Protein AF-A0A2V5W1K4-F1 (afdb_monomer_lite)

Foldseek 3Di:
DDPVVVVVVVVVVLVVLLVVLLVLLVVLLVLLVVLLVLLVVLVVLVLLQVQLAPPARVPHRLVPPDPVPCDDSNVSNSVSNVSLVVSLVSLVVSLVSCVVRPPDVLLNVLSVVLNVLSVVLNVLSRCCSNVVDVVSVLVSSLSSVLSSLSSVVNSVCSDPVVVVVVVVDPDPPVSVVSVVVSVVSSVVSVVVVVVVVVVVVVVVVVVVVVVVVVPDDDPPDDDDDD

Sequence (226 aa):
MSPNESSSEASAVIDRRHNWLHRFAWFTSLATLLLICSGGMVTSKGVGLAVPDWPTTFGYNMFLFPVSKWVGGIFFEHTHRLIASTVGLLTIILAIWIWRSDRRRWIRNLGFAALGAVILQGVLGGLRVTMLKAELGIFHALLAQAFLGMLIVIVLATSRLWFRISEIDSIPRATRTLFRVVICTISIVISRSSISRWRMARSYRTHRRRSSRKSMPGVTRGRYRT

pLDDT: mean 80.85, std 15.66, range [43.38, 98.69]

Structure (mmCIF, N/CA/C/O backbone):
data_AF-A0A2V5W1K4-F1
#
_entry.id   AF-A0A2V5W1K4-F1
#
loop_
_atom_site.group_PDB
_atom_site.id
_atom_site.type_symbol
_atom_site.label_atom_id
_atom_site.label_alt_id
_atom_site.label_comp_id
_atom_site.label_asym_id
_atom_site.label_entity_id
_atom_site.label_seq_id
_atom_site.pdbx_PDB_ins_code
_atom_site.Cartn_x
_atom_site.Cartn_y
_atom_site.Cartn_z
_atom_site.occupancy
_atom_site.B_iso_or_equiv
_atom_site.auth_seq_id
_atom_site.auth_comp_id
_atom_site.auth_asym_id
_atom_site.auth_atom_id
_atom_site.pdbx_PDB_model_num
ATOM 1 N N . MET A 1 1 ? 6.680 -14.755 -45.208 1.00 55.22 1 MET A N 1
ATOM 2 C CA . MET A 1 1 ? 6.868 -13.722 -44.170 1.00 55.22 1 MET A CA 1
ATOM 3 C C . MET A 1 1 ? 8.338 -13.357 -44.152 1.00 55.22 1 MET A C 1
ATOM 5 O O . MET A 1 1 ? 9.161 -14.259 -44.025 1.00 55.22 1 MET A O 1
ATOM 9 N N . SER A 1 2 ? 8.674 -12.096 -44.416 1.00 60.38 2 SER A N 1
ATOM 10 C CA . SER A 1 2 ? 10.075 -11.679 -44.547 1.00 60.38 2 SER A CA 1
ATOM 11 C C . SER A 1 2 ? 10.726 -11.507 -43.160 1.00 60.38 2 SER A C 1
ATOM 13 O O . SER A 1 2 ? 10.030 -11.154 -42.204 1.00 60.38 2 SER A O 1
ATOM 15 N N . PRO A 1 3 ? 12.047 -11.720 -43.002 1.00 65.81 3 PRO A N 1
ATOM 16 C CA . PRO A 1 3 ? 12.727 -11.585 -41.706 1.00 65.81 3 PRO A CA 1
ATOM 17 C C . PRO A 1 3 ? 12.508 -10.221 -41.023 1.00 65.81 3 PRO A C 1
ATOM 19 O O . PRO A 1 3 ? 12.479 -10.137 -39.796 1.00 65.81 3 PRO A O 1
ATOM 22 N N . ASN A 1 4 ? 12.288 -9.163 -41.811 1.00 68.94 4 ASN A N 1
ATOM 23 C CA . ASN A 1 4 ? 12.108 -7.789 -41.337 1.00 68.94 4 ASN A CA 1
ATOM 24 C C . ASN A 1 4 ? 10.719 -7.516 -40.724 1.00 68.94 4 ASN A C 1
ATOM 26 O O . ASN A 1 4 ? 10.577 -6.653 -39.860 1.00 68.94 4 ASN A O 1
ATOM 30 N N . GLU A 1 5 ? 9.690 -8.261 -41.131 1.00 69.62 5 GLU A N 1
ATOM 31 C CA . GLU A 1 5 ? 8.349 -8.143 -40.541 1.00 69.62 5 GLU A CA 1
ATOM 32 C C . GLU A 1 5 ? 8.320 -8.773 -39.144 1.00 69.62 5 GLU A C 1
ATOM 34 O O . GLU A 1 5 ? 7.823 -8.163 -38.197 1.00 69.62 5 GLU A O 1
ATOM 39 N N . SER A 1 6 ? 8.960 -9.937 -38.975 1.00 70.81 6 SER A N 1
ATOM 40 C CA . SER A 1 6 ? 9.027 -10.620 -37.674 1.00 70.81 6 SER A CA 1
ATOM 41 C C . SER A 1 6 ? 9.783 -9.826 -36.599 1.00 70.81 6 SER A C 1
ATOM 43 O O . SER A 1 6 ? 9.400 -9.847 -35.427 1.00 70.81 6 SER A O 1
ATOM 45 N N . SER A 1 7 ? 10.834 -9.087 -36.977 1.00 70.25 7 SER A N 1
ATOM 46 C CA . SER A 1 7 ? 11.622 -8.266 -36.050 1.00 70.25 7 SER A CA 1
ATOM 47 C C . SER A 1 7 ? 10.879 -6.986 -35.642 1.00 70.25 7 SER A C 1
ATOM 49 O O . SER A 1 7 ? 10.915 -6.597 -34.469 1.00 70.25 7 SER A O 1
ATOM 51 N N . SER A 1 8 ? 10.148 -6.368 -36.575 1.00 74.06 8 SER A N 1
ATOM 52 C CA . SER A 1 8 ? 9.291 -5.201 -36.330 1.00 74.06 8 SER A CA 1
ATOM 53 C C . SER A 1 8 ? 8.127 -5.531 -35.387 1.00 74.06 8 SER A C 1
ATOM 55 O O . SER A 1 8 ? 7.919 -4.849 -34.378 1.00 74.06 8 SER A O 1
ATOM 57 N N . GLU A 1 9 ? 7.418 -6.636 -35.637 1.00 71.69 9 GLU A N 1
ATOM 58 C CA . GLU A 1 9 ? 6.302 -7.078 -34.793 1.00 71.69 9 GLU A CA 1
ATOM 59 C C . GLU A 1 9 ? 6.752 -7.439 -33.372 1.00 71.69 9 GLU A C 1
ATOM 61 O O . GLU A 1 9 ? 6.131 -7.010 -32.391 1.00 71.69 9 GLU A O 1
ATOM 66 N N . ALA A 1 10 ? 7.865 -8.169 -33.238 1.00 67.88 10 ALA A N 1
ATOM 67 C CA . ALA A 1 10 ? 8.437 -8.514 -31.938 1.00 67.88 10 ALA A CA 1
ATOM 68 C C . ALA A 1 10 ? 8.808 -7.260 -31.126 1.00 67.88 10 ALA A C 1
ATOM 70 O O . ALA A 1 10 ? 8.505 -7.170 -29.931 1.00 67.88 10 ALA A O 1
ATOM 71 N N . SER A 1 11 ? 9.393 -6.257 -31.785 1.00 69.38 11 SER A N 1
ATOM 72 C CA . SER A 1 11 ? 9.756 -4.976 -31.170 1.00 69.38 11 SER A CA 1
ATOM 73 C C . SER A 1 11 ? 8.518 -4.199 -30.698 1.00 69.38 11 SER A C 1
ATOM 75 O O . SER A 1 11 ? 8.479 -3.715 -29.564 1.00 69.38 11 SER A O 1
ATOM 77 N N . ALA A 1 12 ? 7.454 -4.156 -31.509 1.00 69.38 12 ALA A N 1
ATOM 78 C CA . ALA A 1 12 ? 6.196 -3.494 -31.160 1.00 69.38 12 ALA A CA 1
ATOM 79 C C . ALA A 1 12 ? 5.469 -4.168 -29.978 1.00 69.38 12 ALA A C 1
ATOM 81 O O . ALA A 1 12 ? 4.887 -3.494 -29.123 1.00 69.38 12 ALA A O 1
ATOM 82 N N . VAL A 1 13 ? 5.504 -5.502 -29.884 1.00 66.62 13 VAL A N 1
ATOM 83 C CA . VAL A 1 13 ? 4.927 -6.248 -28.750 1.00 66.62 13 VAL A CA 1
ATOM 84 C C . VAL A 1 13 ? 5.685 -5.962 -27.449 1.00 66.62 13 VAL A C 1
ATOM 86 O O . VAL A 1 13 ? 5.052 -5.751 -26.408 1.00 66.62 13 VAL A O 1
ATOM 89 N N . ILE A 1 14 ? 7.020 -5.913 -27.492 1.00 67.50 14 ILE A N 1
ATOM 90 C CA . ILE A 1 14 ? 7.854 -5.594 -26.323 1.00 67.50 14 ILE A CA 1
ATOM 91 C C . ILE A 1 14 ? 7.607 -4.157 -25.843 1.00 67.50 14 ILE A C 1
ATOM 93 O O . ILE A 1 14 ? 7.461 -3.950 -24.633 1.00 67.50 14 ILE A O 1
ATOM 97 N N . ASP A 1 15 ? 7.492 -3.184 -26.755 1.00 69.69 15 ASP A N 1
ATOM 98 C CA . ASP A 1 15 ? 7.171 -1.796 -26.392 1.00 69.69 15 ASP A CA 1
ATOM 99 C C . ASP A 1 15 ? 5.784 -1.702 -25.734 1.00 69.69 15 ASP A C 1
ATOM 101 O O . ASP A 1 15 ? 5.636 -1.152 -24.638 1.00 69.69 15 ASP A O 1
ATOM 105 N N . ARG A 1 16 ? 4.761 -2.344 -26.322 1.00 69.62 16 ARG A N 1
ATOM 106 C CA . ARG A 1 16 ? 3.404 -2.383 -25.743 1.00 69.62 16 ARG A CA 1
ATOM 107 C C . ARG A 1 16 ? 3.379 -2.972 -24.331 1.00 69.62 16 ARG A C 1
ATOM 109 O O . ARG A 1 16 ? 2.724 -2.397 -23.460 1.00 69.62 16 ARG A O 1
ATOM 116 N N . ARG A 1 17 ? 4.096 -4.072 -24.065 1.00 70.12 17 ARG A N 1
ATOM 117 C CA . ARG A 1 17 ? 4.146 -4.692 -22.723 1.00 70.12 17 ARG A CA 1
ATOM 118 C C . ARG A 1 17 ? 4.770 -3.774 -21.668 1.00 70.12 17 ARG A C 1
ATOM 120 O O . ARG A 1 17 ? 4.254 -3.720 -20.551 1.00 70.12 17 ARG A O 1
ATOM 127 N N . HIS A 1 18 ? 5.824 -3.031 -22.008 1.00 75.88 18 HIS A N 1
ATOM 128 C CA . HIS A 1 18 ? 6.436 -2.066 -21.087 1.00 75.88 18 HIS A CA 1
ATOM 129 C C . HIS A 1 18 ? 5.498 -0.897 -20.759 1.00 75.88 18 HIS A C 1
ATOM 131 O O . HIS A 1 18 ? 5.416 -0.476 -19.605 1.00 75.88 18 HIS A O 1
ATOM 137 N N . ASN A 1 19 ? 4.716 -0.431 -21.736 1.00 83.81 19 ASN A N 1
ATOM 138 C CA . ASN A 1 19 ? 3.752 0.653 -21.530 1.00 83.81 19 ASN A CA 1
ATOM 139 C C . ASN A 1 19 ? 2.633 0.274 -20.551 1.00 83.81 19 ASN A C 1
ATOM 141 O O . ASN A 1 19 ? 2.244 1.084 -19.709 1.00 83.81 19 ASN A O 1
ATOM 145 N N . TRP A 1 20 ? 2.126 -0.959 -20.632 1.00 92.31 20 TRP A N 1
ATOM 146 C CA . TRP A 1 20 ? 1.096 -1.442 -19.710 1.00 92.31 20 TRP A CA 1
ATOM 147 C C . TRP A 1 20 ? 1.624 -1.655 -18.295 1.00 92.31 20 TRP A C 1
ATOM 149 O O . TRP A 1 20 ? 0.948 -1.267 -17.346 1.00 92.31 20 TRP A O 1
ATOM 159 N N . LEU A 1 21 ? 2.846 -2.178 -18.148 1.00 93.19 21 LEU A N 1
ATOM 160 C CA . LEU A 1 21 ? 3.494 -2.285 -16.840 1.00 93.19 21 LEU A CA 1
ATOM 161 C C . LEU A 1 21 ? 3.656 -0.906 -16.182 1.00 93.19 21 LEU A C 1
ATOM 163 O O . LEU A 1 21 ? 3.336 -0.744 -15.007 1.00 93.19 21 LEU A O 1
ATOM 167 N N . HIS A 1 22 ? 4.100 0.097 -16.944 1.00 93.38 22 HIS A N 1
ATOM 168 C CA . HIS A 1 22 ? 4.244 1.465 -16.447 1.00 93.38 22 HIS A CA 1
ATOM 169 C C . HIS A 1 22 ? 2.902 2.074 -16.006 1.00 93.38 22 HIS A C 1
ATOM 171 O O . HIS A 1 22 ? 2.799 2.642 -14.919 1.00 93.38 22 HIS A O 1
ATOM 177 N N . ARG A 1 23 ? 1.846 1.912 -16.815 1.00 95.62 23 ARG A N 1
ATOM 178 C CA . ARG A 1 23 ? 0.482 2.349 -16.461 1.00 95.62 23 ARG A CA 1
ATOM 179 C C . ARG A 1 23 ? -0.030 1.649 -15.204 1.00 95.62 23 ARG A C 1
ATOM 181 O O . ARG A 1 23 ? -0.626 2.293 -14.347 1.00 95.62 23 ARG A O 1
ATOM 188 N N . PHE A 1 24 ? 0.232 0.351 -15.077 1.00 97.62 24 PHE A N 1
ATOM 189 C CA . PHE A 1 24 ? -0.148 -0.417 -13.899 1.00 97.62 24 PHE A CA 1
ATOM 190 C C . PHE A 1 24 ? 0.608 0.051 -12.648 1.00 97.62 24 PHE A C 1
ATOM 192 O O . PHE A 1 24 ? -0.000 0.225 -11.598 1.00 97.62 24 PHE A O 1
ATOM 199 N N . ALA A 1 25 ? 1.907 0.354 -12.755 1.00 96.94 25 ALA A N 1
ATOM 200 C CA . ALA A 1 25 ? 2.679 0.936 -11.655 1.00 96.94 25 ALA A CA 1
ATOM 201 C C . ALA A 1 25 ? 2.113 2.297 -11.203 1.00 96.94 25 ALA A C 1
ATOM 203 O O . ALA A 1 25 ? 1.999 2.549 -9.999 1.00 96.94 25 ALA A O 1
ATOM 204 N N . TRP A 1 26 ? 1.703 3.154 -12.147 1.00 97.56 26 TRP A N 1
ATOM 205 C CA . TRP A 1 26 ? 1.006 4.411 -11.846 1.00 97.56 26 TRP A CA 1
ATOM 206 C C . TRP A 1 26 ? -0.315 4.174 -11.123 1.00 97.56 26 TRP A C 1
ATOM 208 O O . TRP A 1 26 ? -0.576 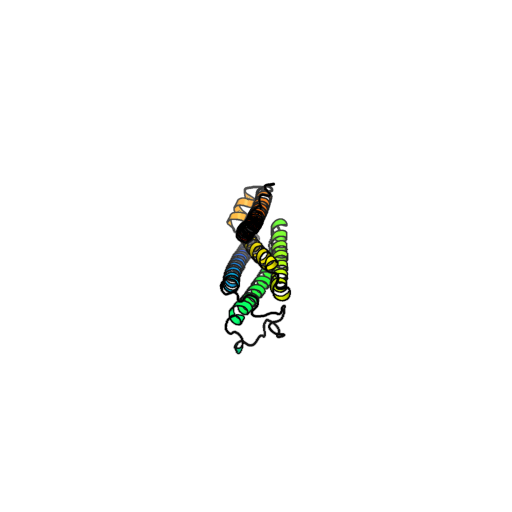4.806 -10.102 1.00 97.56 26 TRP A O 1
ATOM 218 N N . PHE A 1 27 ? -1.121 3.239 -11.624 1.00 98.38 27 PHE A N 1
ATOM 219 C CA . PHE A 1 27 ? -2.396 2.881 -11.016 1.00 98.38 27 PHE A CA 1
ATOM 220 C C . PHE A 1 27 ? -2.219 2.393 -9.571 1.00 98.38 27 PHE A C 1
ATOM 222 O O . PHE A 1 27 ? -2.872 2.907 -8.665 1.00 98.38 27 PHE A O 1
ATOM 229 N N . THR A 1 28 ? -1.270 1.486 -9.323 1.00 98.50 28 THR A N 1
ATOM 230 C CA . THR A 1 28 ? -0.934 1.006 -7.972 1.00 98.50 28 THR A CA 1
ATOM 231 C C . THR A 1 28 ? -0.442 2.138 -7.065 1.00 98.50 28 THR A C 1
ATOM 233 O O . THR A 1 28 ? -0.809 2.193 -5.889 1.00 98.50 28 THR A O 1
ATOM 236 N N . SER A 1 29 ? 0.342 3.081 -7.597 1.00 97.50 29 SER A N 1
ATOM 237 C CA . SER A 1 29 ? 0.812 4.256 -6.845 1.00 97.50 29 SER A CA 1
ATOM 238 C C . SER A 1 29 ? -0.342 5.183 -6.460 1.00 97.50 29 SER A C 1
ATOM 240 O O . SER A 1 29 ? -0.422 5.625 -5.315 1.00 97.50 29 SER A O 1
ATOM 242 N N . LEU A 1 30 ? -1.275 5.433 -7.382 1.00 98.12 30 LEU A N 1
ATOM 243 C CA . LEU A 1 30 ? -2.463 6.248 -7.128 1.00 98.12 30 LEU A CA 1
ATOM 244 C C . LEU A 1 30 ? -3.394 5.580 -6.107 1.00 98.12 30 LEU A C 1
ATOM 246 O O . LEU A 1 30 ? -3.835 6.231 -5.164 1.00 98.12 30 LEU A O 1
ATOM 250 N N . ALA A 1 31 ? -3.635 4.273 -6.235 1.00 98.56 31 ALA A N 1
ATOM 251 C CA . ALA A 1 31 ? -4.394 3.503 -5.251 1.00 98.56 31 ALA A CA 1
ATOM 252 C C . ALA A 1 31 ? -3.746 3.567 -3.854 1.00 98.56 31 ALA A C 1
ATOM 254 O O . ALA A 1 31 ? -4.436 3.722 -2.848 1.00 98.56 31 ALA A O 1
ATOM 255 N N . THR A 1 32 ? -2.413 3.527 -3.788 1.00 98.25 32 THR A N 1
ATOM 256 C CA . THR A 1 32 ? -1.656 3.681 -2.535 1.00 98.25 32 THR A CA 1
ATOM 257 C C . THR A 1 32 ? -1.777 5.092 -1.955 1.00 98.25 32 THR A C 1
ATOM 259 O O . THR A 1 32 ? -1.895 5.253 -0.742 1.00 98.25 32 THR A O 1
ATOM 262 N N . LEU A 1 33 ? -1.800 6.130 -2.794 1.00 96.81 33 LEU A N 1
ATOM 263 C CA . LEU A 1 33 ? -2.065 7.495 -2.338 1.00 96.81 33 LEU A CA 1
ATOM 264 C C . LEU A 1 33 ? -3.466 7.608 -1.716 1.00 96.81 33 LEU A C 1
ATOM 266 O O . LEU A 1 33 ? -3.605 8.138 -0.614 1.00 96.81 33 LEU A O 1
ATOM 270 N N . LEU A 1 34 ? -4.487 7.039 -2.367 1.00 97.94 34 LEU A N 1
ATOM 271 C CA . LEU A 1 34 ? -5.850 6.984 -1.827 1.00 97.94 34 LEU A CA 1
ATOM 272 C C . LEU A 1 34 ? -5.916 6.203 -0.505 1.00 97.94 34 LEU A C 1
ATOM 274 O O . LEU A 1 34 ? -6.606 6.628 0.424 1.00 97.94 34 LEU A O 1
ATOM 278 N N . LEU A 1 35 ? -5.158 5.109 -0.380 1.00 98.19 35 LEU A N 1
ATOM 279 C CA . LEU A 1 35 ? -5.017 4.361 0.871 1.00 98.19 35 LEU A CA 1
ATOM 280 C C . LEU A 1 35 ? -4.461 5.234 2.003 1.00 98.19 35 LEU A C 1
ATOM 282 O O . LEU A 1 35 ? -4.990 5.206 3.116 1.00 98.19 35 LEU A O 1
ATOM 286 N N . ILE A 1 36 ? -3.422 6.027 1.726 1.00 95.62 36 ILE A N 1
ATOM 287 C CA . ILE A 1 36 ? -2.825 6.947 2.703 1.00 95.62 36 ILE A CA 1
ATOM 288 C C . ILE A 1 36 ? -3.838 8.019 3.120 1.00 95.62 36 ILE A C 1
ATOM 290 O O . ILE A 1 36 ? -3.991 8.275 4.315 1.00 95.62 36 ILE A O 1
ATOM 294 N N . CYS A 1 37 ? -4.581 8.602 2.173 1.00 95.69 37 CYS A N 1
ATOM 295 C CA . CYS A 1 37 ? -5.660 9.544 2.481 1.00 95.69 37 CYS A CA 1
ATOM 296 C C . CYS A 1 37 ? -6.744 8.901 3.362 1.00 95.69 37 CYS A C 1
ATOM 298 O O . CYS A 1 37 ? -7.162 9.488 4.361 1.00 95.69 37 CYS A O 1
ATOM 300 N N . SER A 1 38 ? -7.157 7.672 3.040 1.00 97.12 38 SER A N 1
ATOM 301 C CA . SER A 1 38 ? -8.112 6.892 3.835 1.00 97.12 38 SER A CA 1
ATOM 302 C C . SER A 1 38 ? -7.608 6.636 5.264 1.00 97.12 38 SER A C 1
ATOM 304 O O . SER A 1 38 ? -8.328 6.905 6.227 1.00 97.12 38 SER A O 1
ATOM 306 N N . GLY A 1 39 ? -6.346 6.226 5.431 1.00 94.06 39 GLY A N 1
ATOM 307 C CA . GLY A 1 39 ? -5.727 6.044 6.751 1.00 94.06 39 GLY A CA 1
ATOM 308 C C . GLY A 1 39 ? -5.605 7.353 7.543 1.00 94.06 39 GLY A C 1
ATOM 309 O O . GLY A 1 39 ? -5.801 7.377 8.764 1.00 94.06 39 GLY A O 1
ATOM 310 N N . GLY A 1 40 ? -5.362 8.465 6.843 1.00 90.62 40 GLY A N 1
ATOM 311 C CA . GLY A 1 40 ? -5.430 9.815 7.396 1.00 90.62 40 GLY A CA 1
ATOM 312 C C . GLY A 1 40 ? -6.814 10.130 7.964 1.00 90.62 40 GLY A C 1
ATOM 313 O O . GLY A 1 40 ? -6.912 10.555 9.110 1.00 90.62 40 GLY A O 1
ATOM 314 N N . MET A 1 41 ? -7.890 9.824 7.230 1.00 92.25 41 MET A N 1
ATOM 315 C CA . MET A 1 41 ? -9.263 10.007 7.722 1.00 92.25 41 MET A CA 1
ATOM 316 C C . MET A 1 41 ? -9.569 9.170 8.968 1.00 92.25 41 MET A C 1
ATOM 318 O O . MET A 1 41 ? -10.177 9.690 9.903 1.00 92.25 41 MET A O 1
ATOM 322 N N . VAL A 1 42 ? -9.145 7.901 9.000 1.00 91.88 42 VAL A N 1
ATOM 323 C CA . VAL A 1 42 ? -9.309 7.016 10.170 1.00 91.88 42 VAL A CA 1
ATOM 324 C C . VAL A 1 42 ? -8.621 7.608 11.403 1.00 91.88 42 VAL A C 1
ATOM 326 O O . VAL A 1 42 ? -9.184 7.611 12.499 1.00 91.88 42 VAL A O 1
ATOM 329 N N . THR A 1 43 ? -7.419 8.153 11.215 1.00 89.38 43 THR A N 1
ATOM 330 C CA . THR A 1 43 ? -6.633 8.773 12.287 1.00 89.38 43 THR A CA 1
ATOM 331 C C . THR A 1 43 ? -7.249 10.094 12.746 1.00 89.38 43 THR A C 1
ATOM 333 O O . THR A 1 43 ? -7.455 10.281 13.941 1.00 89.38 43 THR A O 1
ATOM 336 N N . SER A 1 44 ? -7.603 10.989 11.818 1.00 86.44 44 SER A N 1
ATOM 337 C CA . SER A 1 44 ? -8.185 12.302 12.128 1.00 86.44 44 SER A CA 1
ATOM 338 C C . SER A 1 44 ? -9.544 12.209 12.817 1.00 86.44 44 SER A C 1
ATOM 340 O O . SER A 1 44 ? -9.855 13.054 13.648 1.00 86.44 44 SER A O 1
ATOM 342 N N . LYS A 1 45 ? -10.347 11.185 12.503 1.00 88.38 45 LYS A N 1
ATOM 343 C CA . LYS A 1 45 ? -11.631 10.939 13.176 1.00 88.38 45 LYS A CA 1
ATOM 344 C C . LYS A 1 45 ? -11.496 10.166 14.494 1.00 88.38 45 LYS A C 1
ATOM 346 O O . LYS A 1 45 ? -12.493 9.990 15.181 1.00 88.38 45 LYS A O 1
ATOM 351 N N . GLY A 1 46 ? -10.303 9.675 14.842 1.00 87.00 46 GLY A N 1
ATOM 352 C CA . GLY A 1 46 ? -10.092 8.874 16.052 1.00 87.00 46 GLY A CA 1
ATOM 353 C C . GLY A 1 46 ? -10.760 7.492 16.018 1.00 87.00 46 GLY A C 1
ATOM 354 O O . GLY A 1 46 ? -10.961 6.889 17.064 1.00 87.00 46 GLY A O 1
ATOM 355 N N . VAL A 1 47 ? -11.094 6.974 14.830 1.00 89.31 47 VAL A N 1
ATOM 356 C CA . VAL A 1 47 ? -11.883 5.736 14.645 1.00 89.31 47 VAL A CA 1
ATOM 357 C C . VAL A 1 47 ? -11.028 4.521 14.295 1.00 89.31 47 VAL A C 1
ATOM 359 O O . VAL A 1 47 ? -11.542 3.508 13.847 1.00 89.31 47 VAL A O 1
ATOM 362 N N . GLY A 1 48 ? -9.711 4.594 14.486 1.00 82.06 48 GLY A N 1
ATOM 363 C CA . GLY A 1 48 ? -8.791 3.503 14.131 1.00 82.06 48 GLY A CA 1
ATOM 364 C C . GLY A 1 48 ? -8.802 2.292 15.062 1.00 82.06 48 GLY A C 1
ATOM 365 O O . GLY A 1 48 ? -7.856 1.514 15.003 1.00 82.06 48 GLY A O 1
ATOM 366 N N . LEU A 1 49 ? -9.786 2.205 15.955 1.00 87.31 49 LEU A N 1
ATOM 367 C CA . LEU A 1 49 ? -10.066 1.086 16.857 1.00 87.31 49 LEU A CA 1
ATOM 368 C C . LEU A 1 49 ? -11.575 0.766 16.865 1.00 87.31 49 LEU A C 1
ATOM 370 O O . LEU A 1 49 ? -12.072 0.152 17.804 1.00 87.31 49 LEU A O 1
ATOM 374 N N . ALA A 1 50 ? -12.320 1.240 15.860 1.00 88.38 50 ALA A N 1
ATOM 375 C CA . ALA A 1 50 ? -13.751 0.989 15.737 1.00 88.38 50 ALA A CA 1
ATOM 376 C C . ALA A 1 50 ? -14.049 -0.496 15.467 1.00 88.38 50 ALA A C 1
ATOM 378 O O . ALA A 1 50 ? -15.120 -0.969 15.829 1.00 88.38 50 ALA A O 1
ATOM 379 N N . VAL A 1 51 ? -13.104 -1.222 14.868 1.00 89.75 51 VAL A N 1
ATOM 380 C CA . VAL A 1 51 ? -13.108 -2.665 14.617 1.00 89.75 51 VAL A CA 1
ATOM 381 C C . VAL A 1 51 ? -11.927 -3.279 15.389 1.00 89.75 51 VAL A C 1
ATOM 383 O O . VAL A 1 51 ? -10.807 -3.289 14.882 1.00 89.75 51 VAL A O 1
ATOM 386 N N . PRO A 1 52 ? -12.121 -3.771 16.626 1.00 89.06 52 PRO A N 1
ATOM 387 C CA . PRO A 1 52 ? -11.032 -4.164 17.528 1.00 89.06 52 PRO A CA 1
ATOM 388 C C . PRO A 1 52 ? -10.464 -5.575 17.267 1.00 89.06 52 PRO A C 1
ATOM 390 O O . PRO A 1 52 ? -9.854 -6.172 18.150 1.00 89.06 52 PRO A O 1
ATOM 393 N N . ASP A 1 53 ? -10.648 -6.126 16.069 1.00 88.38 53 ASP A N 1
ATOM 394 C CA . ASP A 1 53 ? -10.128 -7.427 15.650 1.00 88.38 53 ASP A CA 1
ATOM 395 C C . ASP A 1 53 ? -9.447 -7.351 14.278 1.00 88.38 53 ASP A C 1
ATOM 397 O O . ASP A 1 53 ? -9.719 -6.465 13.473 1.00 88.38 53 ASP A O 1
ATOM 401 N N . TRP A 1 54 ? -8.519 -8.268 14.015 1.00 91.81 54 TRP A N 1
ATOM 402 C CA . TRP A 1 54 ? -7.832 -8.458 12.734 1.00 91.81 54 TRP A CA 1
ATOM 403 C C . TRP A 1 54 ? -7.303 -9.904 12.697 1.00 91.81 54 TRP A C 1
ATOM 405 O O . TRP A 1 54 ? -6.857 -10.381 13.743 1.00 91.81 54 TRP A O 1
ATOM 415 N N . PRO A 1 55 ? -7.319 -10.625 11.556 1.00 92.62 55 PRO A N 1
ATOM 416 C CA . PRO A 1 55 ? -7.643 -10.188 10.189 1.00 92.62 55 PRO A CA 1
ATOM 417 C C . PRO A 1 55 ? -9.141 -10.149 9.859 1.00 92.62 55 PRO A C 1
ATOM 419 O O . PRO A 1 55 ? -9.515 -9.751 8.758 1.00 92.62 55 PRO A O 1
ATOM 422 N N . THR A 1 56 ? -9.998 -10.559 10.789 1.00 94.00 56 THR A N 1
ATOM 423 C CA . THR A 1 56 ? -11.457 -10.497 10.659 1.00 94.00 56 THR A CA 1
ATOM 424 C C . THR A 1 56 ? -12.000 -9.080 10.876 1.00 94.00 56 THR A C 1
ATOM 426 O O . THR A 1 56 ? -11.261 -8.142 11.180 1.00 94.00 56 THR A O 1
ATOM 429 N N . THR A 1 57 ? -13.303 -8.902 10.651 1.00 93.62 57 THR A N 1
ATOM 430 C CA . THR A 1 57 ? -14.068 -7.722 11.086 1.00 93.62 57 THR A CA 1
ATOM 431 C C . THR A 1 57 ? -15.251 -8.206 11.914 1.00 93.62 57 THR A C 1
ATOM 433 O O . THR A 1 57 ? -16.193 -8.776 11.369 1.00 93.62 57 THR A O 1
ATOM 436 N N . PHE A 1 58 ? -15.183 -8.028 13.231 1.00 93.12 58 PHE A N 1
ATOM 437 C CA . PHE A 1 58 ? -16.096 -8.595 14.226 1.00 93.12 58 PHE A CA 1
ATOM 438 C C . PHE A 1 58 ? -16.328 -10.107 14.061 1.00 93.12 58 PHE A C 1
ATOM 440 O O . PHE A 1 58 ? -17.462 -10.581 14.126 1.00 93.12 58 PHE A O 1
ATOM 447 N N . GLY A 1 59 ? -15.261 -10.860 13.780 1.00 92.06 59 GLY A N 1
ATOM 448 C CA . GLY A 1 59 ? -15.319 -12.309 13.543 1.00 92.06 59 GLY A CA 1
ATOM 449 C C . GLY A 1 59 ? -15.837 -12.728 12.158 1.00 92.06 59 GLY A C 1
ATOM 450 O O . GLY A 1 59 ? -15.765 -13.905 11.815 1.00 92.06 59 GLY A O 1
ATOM 451 N N . TYR A 1 60 ? -16.298 -11.789 11.325 1.00 94.19 60 TYR A N 1
ATOM 452 C CA . TYR A 1 60 ? -16.616 -12.060 9.922 1.00 94.19 60 TYR A CA 1
ATOM 453 C C . TYR A 1 60 ? -15.334 -12.108 9.093 1.00 94.19 60 TYR A C 1
ATOM 455 O O . TYR A 1 60 ? -14.358 -11.401 9.377 1.00 94.19 60 TYR A O 1
ATOM 463 N N . ASN A 1 61 ? -15.362 -12.876 8.000 1.00 94.88 61 ASN A N 1
ATOM 464 C CA . ASN A 1 61 ? -14.382 -12.687 6.937 1.00 94.88 61 ASN A CA 1
ATOM 465 C C . ASN A 1 61 ? -14.428 -11.219 6.476 1.00 94.88 61 ASN A C 1
ATOM 467 O O . ASN A 1 61 ? -15.504 -10.691 6.195 1.00 94.88 61 ASN A O 1
ATOM 471 N N . MET A 1 62 ? -13.264 -10.570 6.397 1.00 93.94 62 MET A N 1
ATOM 472 C CA . MET A 1 62 ? -13.160 -9.138 6.108 1.00 93.94 62 MET A CA 1
ATOM 473 C C . MET A 1 62 ? -13.832 -8.730 4.791 1.00 93.94 62 MET A C 1
ATOM 475 O O . MET A 1 62 ? -14.375 -7.639 4.709 1.00 93.94 62 MET A O 1
ATOM 479 N N . PHE A 1 63 ? -13.847 -9.591 3.773 1.00 95.62 63 PHE A N 1
ATOM 480 C CA . PHE A 1 63 ? -14.463 -9.274 2.479 1.00 95.62 63 PHE A CA 1
ATOM 481 C C . PHE A 1 63 ? -15.977 -9.515 2.445 1.00 95.62 63 PHE A C 1
ATOM 483 O O . PHE A 1 63 ? -16.640 -9.092 1.504 1.00 95.62 63 PHE A O 1
ATOM 490 N N . LEU A 1 64 ? -16.525 -10.191 3.458 1.00 95.62 64 LEU A N 1
ATOM 491 C CA . LEU A 1 64 ? -17.935 -10.585 3.541 1.00 95.62 64 LEU A CA 1
ATOM 492 C C . LEU A 1 64 ? -18.661 -9.901 4.709 1.00 95.62 64 LEU A C 1
ATOM 494 O O . LEU A 1 64 ? -19.750 -10.320 5.101 1.00 95.62 64 LEU A O 1
ATOM 498 N N . PHE A 1 65 ? -18.060 -8.867 5.300 1.00 96.44 65 PHE A N 1
ATOM 499 C CA . PHE A 1 65 ? -18.677 -8.129 6.393 1.00 96.44 65 PHE A CA 1
ATOM 500 C C . PHE A 1 65 ? -19.928 -7.371 5.893 1.00 96.44 65 PHE A C 1
ATOM 502 O O . PHE A 1 65 ? -19.814 -6.583 4.949 1.00 96.44 65 PHE A O 1
ATOM 509 N N . PRO A 1 66 ? -21.119 -7.563 6.502 1.00 96.00 66 PRO A N 1
ATOM 510 C CA . PRO A 1 66 ? -22.374 -7.037 5.964 1.00 96.00 66 PRO A CA 1
ATOM 511 C C . PRO A 1 66 ? -22.383 -5.514 5.805 1.00 96.00 66 PRO A C 1
ATOM 513 O O . PRO A 1 66 ? -22.152 -4.790 6.773 1.00 96.00 66 PRO A O 1
ATOM 516 N N . VAL A 1 67 ? -22.738 -5.026 4.611 1.00 95.00 67 VAL A N 1
ATOM 517 C CA . VAL A 1 67 ? -22.766 -3.585 4.278 1.00 95.00 67 VAL A CA 1
ATOM 518 C C . VAL A 1 67 ? -23.699 -2.793 5.200 1.00 95.00 67 VAL A C 1
ATOM 520 O O . VAL A 1 67 ? -23.391 -1.664 5.569 1.00 95.00 67 VAL A O 1
ATOM 523 N N . SER A 1 68 ? -24.794 -3.399 5.668 1.00 95.94 68 SER A N 1
ATOM 524 C CA . SER A 1 68 ? -25.715 -2.780 6.634 1.00 95.94 68 SER A CA 1
ATOM 525 C C . SER A 1 68 ? -25.058 -2.401 7.969 1.00 95.94 68 SER A C 1
ATOM 527 O O . SER A 1 68 ? -25.585 -1.559 8.690 1.00 95.94 68 SER A O 1
ATOM 529 N N . LYS A 1 69 ? -23.900 -2.988 8.302 1.00 95.00 69 LYS A N 1
ATOM 530 C CA . LYS A 1 69 ? -23.133 -2.699 9.524 1.00 95.00 69 LYS A CA 1
ATOM 531 C C . LYS A 1 69 ? -22.032 -1.652 9.320 1.00 95.00 69 LYS A C 1
ATOM 533 O O . LYS A 1 69 ? -21.321 -1.323 10.269 1.00 95.00 69 LYS A O 1
ATOM 538 N N . TRP A 1 70 ? -21.866 -1.115 8.110 1.00 95.62 70 TRP A N 1
ATOM 539 C CA . TRP A 1 70 ? -20.843 -0.115 7.796 1.00 95.62 70 TRP A CA 1
ATOM 540 C C . TRP A 1 70 ? -21.308 1.285 8.212 1.00 95.62 70 TRP A C 1
ATOM 542 O O . TRP A 1 70 ? -21.553 2.158 7.383 1.00 95.62 70 TRP A O 1
ATOM 552 N N . VAL A 1 71 ? -21.445 1.501 9.518 1.00 95.25 71 VAL A N 1
ATOM 553 C CA . VAL A 1 71 ? -21.967 2.749 10.088 1.00 95.25 71 VAL A CA 1
ATOM 554 C C . VAL A 1 71 ? -20.920 3.459 10.945 1.00 95.25 71 VAL A C 1
ATOM 556 O O . VAL A 1 71 ? -20.090 2.830 11.603 1.00 95.25 71 VAL A O 1
ATOM 559 N N . GLY A 1 72 ? -20.939 4.794 10.937 1.00 94.12 72 GLY A N 1
ATOM 560 C CA . GLY A 1 72 ? -20.062 5.619 11.773 1.00 94.12 72 GLY A CA 1
ATOM 561 C C . GLY A 1 72 ? -18.569 5.321 11.578 1.00 94.12 72 GLY A C 1
ATOM 562 O O . GLY A 1 72 ? -18.062 5.319 10.458 1.00 94.12 72 GLY A O 1
ATOM 563 N N . GLY A 1 73 ? -17.847 5.079 12.676 1.00 93.31 73 GLY A N 1
ATOM 564 C CA . GLY A 1 73 ? -16.408 4.786 12.645 1.00 93.31 73 GLY A CA 1
ATOM 565 C C . GLY A 1 73 ? -16.040 3.487 11.924 1.00 93.31 73 GLY A C 1
ATOM 566 O O . GLY A 1 73 ? -14.987 3.430 11.287 1.00 93.31 73 GLY A O 1
ATOM 567 N N . ILE A 1 74 ? -16.934 2.489 11.945 1.00 95.31 74 ILE A N 1
ATOM 568 C CA . ILE A 1 74 ? -16.731 1.189 11.288 1.00 95.31 74 ILE A CA 1
ATOM 569 C C . ILE A 1 74 ? -16.588 1.382 9.781 1.00 95.31 74 ILE A C 1
ATOM 571 O O . ILE A 1 74 ? -15.703 0.785 9.177 1.00 95.31 74 ILE A O 1
ATOM 575 N N . PHE A 1 75 ? -17.396 2.263 9.180 1.00 95.81 75 PHE A N 1
ATOM 576 C CA . PHE A 1 75 ? -17.309 2.575 7.752 1.00 95.81 75 PHE A CA 1
ATOM 577 C C . PHE A 1 75 ? -15.891 2.997 7.348 1.00 95.81 75 PHE A C 1
ATOM 579 O O . PHE A 1 75 ? -15.330 2.459 6.394 1.00 95.81 75 PHE A O 1
ATOM 586 N N . PHE A 1 76 ? -15.288 3.932 8.088 1.00 95.81 76 PHE A N 1
ATOM 587 C CA . PHE A 1 76 ? -13.962 4.459 7.761 1.00 95.81 76 PHE A CA 1
ATOM 588 C C . PHE A 1 76 ? -12.868 3.413 7.948 1.00 95.81 76 PHE A C 1
ATOM 590 O O . PHE A 1 76 ? -12.020 3.254 7.069 1.00 95.81 76 PHE A O 1
ATOM 597 N N . GLU A 1 77 ? -12.880 2.699 9.074 1.00 94.62 77 GLU A N 1
ATOM 598 C CA . GLU A 1 77 ? -11.849 1.703 9.352 1.00 94.62 77 GLU A CA 1
ATOM 599 C C . GLU A 1 77 ? -11.949 0.506 8.402 1.00 94.62 77 GLU A C 1
ATOM 601 O O . GLU A 1 77 ? -10.950 0.081 7.821 1.00 94.62 77 GLU A O 1
ATOM 606 N N . HIS A 1 78 ? -13.157 -0.010 8.187 1.00 96.19 78 HIS A N 1
ATOM 607 C CA . HIS A 1 78 ? -13.374 -1.148 7.308 1.00 96.19 78 HIS A CA 1
ATOM 608 C C . HIS A 1 78 ? -13.047 -0.808 5.847 1.00 96.19 78 HIS A C 1
ATOM 610 O O . HIS A 1 78 ? -12.314 -1.549 5.191 1.00 96.19 78 HIS A O 1
ATOM 616 N N . THR A 1 79 ? -13.468 0.366 5.363 1.00 96.31 79 THR A N 1
ATOM 617 C CA . THR A 1 79 ? -13.095 0.852 4.023 1.00 96.31 79 THR A CA 1
ATOM 618 C C . THR A 1 79 ? -11.576 0.957 3.873 1.00 96.31 79 THR A C 1
ATOM 620 O O . THR A 1 79 ? -11.025 0.518 2.865 1.00 96.31 79 THR A O 1
ATOM 623 N N . HIS A 1 80 ? -10.870 1.474 4.884 1.00 96.81 80 HIS A N 1
ATOM 624 C CA . HIS A 1 80 ? -9.407 1.532 4.868 1.00 96.81 80 HIS A CA 1
ATOM 625 C C . HIS A 1 80 ? -8.772 0.139 4.721 1.00 96.81 80 HIS A C 1
ATOM 627 O O . HIS A 1 80 ? -7.872 -0.039 3.900 1.00 96.81 80 HIS A O 1
ATOM 633 N N . ARG A 1 81 ? -9.274 -0.867 5.452 1.00 96.75 81 ARG A N 1
ATOM 634 C CA . ARG A 1 81 ? -8.797 -2.261 5.370 1.00 96.75 81 ARG A CA 1
ATOM 635 C C . ARG A 1 81 ? -9.030 -2.891 3.990 1.00 96.75 81 ARG A C 1
ATOM 637 O O . ARG A 1 81 ? -8.160 -3.604 3.481 1.00 96.75 81 ARG A O 1
ATOM 644 N N . LEU A 1 82 ? -10.168 -2.606 3.355 1.00 97.38 82 LEU A N 1
ATOM 645 C CA . LEU A 1 82 ? -10.478 -3.094 2.006 1.00 97.38 82 LEU A CA 1
ATOM 646 C C . LEU A 1 82 ? -9.584 -2.450 0.940 1.00 97.38 82 LEU A C 1
ATOM 648 O O . LEU A 1 82 ? -9.046 -3.149 0.075 1.00 97.38 82 LEU A O 1
ATOM 652 N N . ILE A 1 83 ? -9.349 -1.137 1.037 1.00 98.00 83 ILE A N 1
ATOM 653 C CA . ILE A 1 83 ? -8.401 -0.443 0.156 1.00 98.00 83 ILE A CA 1
ATOM 654 C C . ILE A 1 83 ? -6.986 -1.000 0.380 1.00 98.00 83 ILE A C 1
ATOM 656 O O . ILE A 1 83 ? -6.278 -1.265 -0.590 1.00 98.00 83 ILE A O 1
ATOM 660 N N . ALA A 1 84 ? -6.582 -1.249 1.632 1.00 97.75 84 ALA A N 1
ATOM 661 C CA . ALA A 1 84 ? -5.273 -1.821 1.952 1.00 97.75 84 ALA A CA 1
ATOM 662 C C . ALA A 1 84 ? -5.086 -3.205 1.318 1.00 97.75 84 ALA A C 1
ATOM 664 O O . ALA A 1 84 ? -4.048 -3.483 0.719 1.00 97.75 84 ALA A O 1
ATOM 665 N N . SER A 1 85 ? -6.118 -4.047 1.387 1.00 97.75 85 SER A N 1
ATOM 666 C CA . SER A 1 85 ? -6.120 -5.380 0.772 1.00 97.75 85 SER A CA 1
ATOM 667 C C . SER A 1 85 ? -6.025 -5.304 -0.749 1.00 97.75 85 SER A C 1
ATOM 669 O O . SER A 1 85 ? -5.260 -6.047 -1.364 1.00 97.75 85 SER A O 1
ATOM 671 N N . THR A 1 86 ? -6.739 -4.350 -1.351 1.00 98.38 86 THR A N 1
ATOM 672 C CA . THR A 1 86 ? -6.658 -4.068 -2.789 1.00 98.38 86 THR A CA 1
ATOM 673 C C . THR A 1 86 ? -5.243 -3.654 -3.187 1.00 98.38 86 THR A C 1
ATOM 675 O O . THR A 1 86 ? -4.674 -4.224 -4.114 1.00 98.38 86 THR A O 1
ATOM 678 N N . VAL A 1 87 ? -4.625 -2.718 -2.460 1.00 98.69 87 VAL A N 1
ATOM 679 C CA . VAL A 1 87 ? -3.237 -2.290 -2.709 1.00 98.69 87 VAL A CA 1
ATOM 680 C C . VAL A 1 87 ? -2.252 -3.450 -2.541 1.00 98.69 87 VAL A C 1
ATOM 682 O O . VAL A 1 87 ? -1.339 -3.593 -3.357 1.00 98.69 87 VAL A O 1
ATOM 685 N N . GLY A 1 88 ? -2.450 -4.317 -1.545 1.00 98.44 88 GLY A N 1
ATOM 686 C CA . GLY A 1 88 ? -1.669 -5.544 -1.380 1.00 98.44 88 GLY A CA 1
ATOM 687 C C . GLY A 1 88 ? -1.741 -6.445 -2.615 1.00 98.44 88 GLY A C 1
ATOM 688 O O . GLY A 1 88 ? -0.703 -6.827 -3.159 1.00 98.44 88 GLY A O 1
ATOM 689 N N . LEU A 1 89 ? -2.950 -6.708 -3.122 1.00 98.62 89 LEU A N 1
ATOM 690 C CA . LEU A 1 89 ? -3.161 -7.504 -4.334 1.00 98.62 89 LEU A CA 1
ATOM 691 C C . LEU A 1 89 ? -2.513 -6.863 -5.570 1.00 98.62 89 LEU A C 1
ATOM 693 O O . LEU A 1 89 ? -1.794 -7.535 -6.312 1.00 98.62 89 LEU A O 1
ATOM 697 N N . LEU A 1 90 ? -2.706 -5.557 -5.772 1.00 98.69 90 LEU A N 1
ATOM 698 C CA . LEU A 1 90 ? -2.074 -4.818 -6.869 1.00 98.69 90 LEU A CA 1
ATOM 699 C C . LEU A 1 90 ? -0.546 -4.898 -6.801 1.00 98.69 90 LEU A C 1
ATOM 701 O O . LEU A 1 90 ? 0.114 -5.046 -7.827 1.00 98.69 90 LEU A O 1
ATOM 705 N N . THR A 1 91 ? 0.023 -4.857 -5.597 1.00 98.62 91 THR A N 1
ATOM 706 C CA . THR A 1 91 ? 1.473 -4.954 -5.387 1.00 98.62 91 THR A CA 1
ATOM 707 C C . THR A 1 91 ? 2.000 -6.355 -5.700 1.00 98.62 91 THR A C 1
ATOM 709 O O . THR A 1 91 ? 3.061 -6.474 -6.311 1.00 98.62 91 THR A O 1
ATOM 712 N N . ILE A 1 92 ? 1.256 -7.415 -5.361 1.00 98.69 92 ILE A N 1
ATOM 713 C CA . ILE A 1 92 ? 1.588 -8.796 -5.755 1.00 98.69 92 ILE A CA 1
ATOM 714 C C . ILE A 1 92 ? 1.623 -8.917 -7.281 1.00 98.69 92 ILE A C 1
ATOM 716 O O . ILE A 1 92 ? 2.612 -9.393 -7.843 1.00 98.69 92 ILE A O 1
ATOM 720 N N . ILE A 1 93 ? 0.571 -8.441 -7.956 1.00 98.56 93 ILE A N 1
ATOM 721 C CA . ILE A 1 93 ? 0.489 -8.456 -9.422 1.00 98.56 93 ILE A CA 1
ATOM 722 C C . ILE A 1 93 ? 1.663 -7.673 -10.016 1.00 98.56 93 ILE A C 1
ATOM 724 O O . ILE A 1 93 ? 2.341 -8.181 -10.908 1.00 98.56 93 ILE A O 1
ATOM 728 N N . LEU A 1 94 ? 1.954 -6.478 -9.492 1.00 98.12 94 LEU A N 1
ATOM 729 C CA . LEU A 1 94 ? 3.056 -5.635 -9.953 1.00 98.12 94 LEU A CA 1
ATOM 730 C C . LEU A 1 94 ? 4.408 -6.346 -9.800 1.00 98.12 94 LEU A C 1
ATOM 732 O O . LEU A 1 94 ? 5.187 -6.379 -10.751 1.00 98.12 94 LEU A O 1
ATOM 736 N N . ALA A 1 95 ? 4.679 -6.955 -8.643 1.00 97.88 95 ALA A N 1
ATOM 737 C CA . ALA A 1 95 ? 5.924 -7.675 -8.381 1.00 97.88 95 ALA A CA 1
ATOM 738 C C . ALA A 1 95 ? 6.115 -8.860 -9.344 1.00 97.88 95 ALA A C 1
ATOM 740 O O . ALA A 1 95 ? 7.184 -9.004 -9.943 1.00 97.88 95 ALA A O 1
ATOM 741 N N . ILE A 1 96 ? 5.068 -9.666 -9.558 1.00 98.00 96 ILE A N 1
ATOM 742 C CA . ILE A 1 96 ? 5.091 -10.791 -10.507 1.00 98.00 96 ILE A CA 1
ATOM 743 C C . ILE A 1 96 ? 5.274 -10.286 -11.945 1.00 98.00 96 ILE A C 1
ATOM 745 O O . ILE A 1 96 ? 6.055 -10.860 -12.710 1.00 98.00 96 ILE A O 1
ATOM 749 N N . TRP A 1 97 ? 4.584 -9.207 -12.325 1.00 96.94 97 TRP A N 1
ATOM 750 C CA . TRP A 1 97 ? 4.663 -8.630 -13.667 1.00 96.94 97 TRP A CA 1
ATOM 751 C C . TRP A 1 97 ? 6.081 -8.127 -13.961 1.00 96.94 97 TRP A C 1
ATOM 753 O O . TRP A 1 97 ? 6.656 -8.496 -14.991 1.00 96.94 97 TRP A O 1
ATOM 763 N N . ILE A 1 98 ? 6.679 -7.367 -13.036 1.00 94.88 98 ILE A N 1
ATOM 764 C CA . ILE A 1 98 ? 8.077 -6.917 -13.115 1.00 94.88 98 ILE A CA 1
ATOM 765 C C . ILE A 1 98 ? 9.014 -8.119 -13.242 1.00 94.88 98 ILE A C 1
ATOM 767 O O . ILE A 1 98 ? 9.853 -8.148 -14.142 1.00 94.88 98 ILE A O 1
ATOM 771 N N . TRP A 1 99 ? 8.857 -9.127 -12.379 1.00 94.88 99 TRP A N 1
ATOM 772 C CA . TRP A 1 99 ? 9.703 -10.320 -12.381 1.00 94.88 99 TRP A CA 1
ATOM 773 C C . TRP A 1 99 ? 9.688 -11.052 -13.731 1.00 94.88 99 TRP A C 1
ATOM 775 O O . TRP A 1 99 ? 10.747 -11.449 -14.224 1.00 94.88 99 TRP A O 1
ATOM 785 N N . ARG A 1 100 ? 8.512 -11.169 -14.365 1.00 94.00 100 ARG A N 1
ATOM 786 C CA . ARG A 1 100 ? 8.350 -11.827 -15.673 1.00 94.00 100 ARG A CA 1
ATOM 787 C C . ARG A 1 100 ? 8.735 -10.969 -16.877 1.00 94.00 100 ARG A C 1
ATOM 789 O O . ARG A 1 100 ? 9.007 -11.528 -17.936 1.00 94.00 100 ARG A O 1
ATOM 796 N N . SER A 1 101 ? 8.702 -9.643 -16.764 1.00 88.56 101 SER A N 1
ATOM 797 C CA . SER A 1 101 ? 8.784 -8.755 -17.939 1.00 88.56 101 SER A CA 1
ATOM 798 C C . SER A 1 101 ? 10.081 -7.964 -18.028 1.00 88.56 101 SER A C 1
ATOM 800 O O . SER A 1 101 ? 10.553 -7.725 -19.133 1.00 88.56 101 SER A O 1
ATOM 802 N N . ASP A 1 102 ? 10.686 -7.596 -16.900 1.00 85.69 102 ASP A N 1
ATOM 803 C CA . ASP A 1 102 ? 11.926 -6.820 -16.881 1.00 85.69 102 ASP A CA 1
ATOM 804 C C . ASP A 1 102 ? 13.121 -7.744 -16.621 1.00 85.69 102 ASP A C 1
ATOM 806 O O . ASP A 1 102 ? 13.047 -8.622 -15.763 1.00 85.69 102 ASP A O 1
ATOM 810 N N . ARG A 1 103 ? 14.234 -7.589 -17.348 1.00 85.38 103 ARG A N 1
ATOM 811 C CA . ARG A 1 103 ? 15.459 -8.393 -17.146 1.00 85.38 103 ARG A CA 1
ATOM 812 C C . ARG A 1 103 ? 16.400 -7.810 -16.091 1.00 85.38 103 ARG A C 1
ATOM 814 O O . ARG A 1 103 ? 17.262 -8.525 -15.578 1.00 85.38 103 ARG A O 1
ATOM 821 N N . ARG A 1 104 ? 16.244 -6.534 -15.732 1.00 84.38 104 ARG A N 1
ATOM 822 C CA . ARG A 1 104 ? 17.149 -5.819 -14.827 1.00 84.38 104 ARG A CA 1
ATOM 823 C C . ARG A 1 104 ? 16.928 -6.294 -13.389 1.00 84.38 104 ARG A C 1
ATOM 825 O O . ARG A 1 104 ? 15.898 -6.015 -12.776 1.00 84.38 104 ARG A O 1
ATOM 832 N N . ARG A 1 105 ? 17.923 -6.991 -12.821 1.00 85.75 105 ARG A N 1
ATOM 833 C CA . ARG A 1 105 ? 17.863 -7.572 -11.459 1.00 85.75 105 ARG A CA 1
ATOM 834 C C . ARG A 1 105 ? 17.464 -6.559 -10.385 1.00 85.75 105 ARG A C 1
ATOM 836 O O . ARG A 1 105 ? 16.681 -6.892 -9.505 1.00 85.75 105 ARG A O 1
ATOM 843 N N . TRP A 1 106 ? 17.949 -5.321 -10.469 1.00 83.50 106 TRP A N 1
ATOM 844 C CA . TRP A 1 106 ? 17.645 -4.300 -9.465 1.00 83.50 106 TRP A CA 1
ATOM 845 C C . TRP A 1 106 ? 16.157 -3.910 -9.435 1.00 83.50 106 TRP A C 1
ATOM 847 O O . TRP A 1 106 ? 15.622 -3.697 -8.353 1.00 83.50 106 TRP A O 1
ATOM 857 N N . ILE A 1 107 ? 15.463 -3.896 -10.580 1.00 87.12 107 ILE A N 1
ATOM 858 C CA . ILE A 1 107 ? 14.022 -3.588 -10.641 1.00 87.12 107 ILE A CA 1
ATOM 859 C C . ILE A 1 107 ? 13.204 -4.756 -10.103 1.00 87.12 107 ILE A C 1
ATOM 861 O O . ILE A 1 107 ? 12.258 -4.547 -9.351 1.00 87.12 107 ILE A O 1
ATOM 865 N N . ARG A 1 108 ? 13.607 -5.996 -10.409 1.00 91.38 108 ARG A N 1
ATOM 866 C CA . ARG A 1 108 ? 12.998 -7.192 -9.803 1.00 91.38 108 ARG A CA 1
ATOM 867 C C . ARG A 1 108 ? 13.116 -7.161 -8.282 1.00 91.38 108 ARG A C 1
ATOM 869 O O . ARG A 1 108 ? 12.125 -7.371 -7.591 1.00 91.38 108 ARG A O 1
ATOM 876 N N . ASN A 1 109 ? 14.303 -6.830 -7.773 1.00 87.88 109 ASN A N 1
ATOM 877 C CA . ASN A 1 109 ? 14.536 -6.688 -6.339 1.00 87.88 109 ASN A CA 1
ATOM 878 C C . ASN A 1 109 ? 13.685 -5.562 -5.736 1.00 87.88 109 ASN A C 1
ATOM 880 O O . ASN A 1 109 ? 13.169 -5.741 -4.640 1.00 87.88 109 ASN A O 1
ATOM 884 N N . LEU A 1 110 ? 13.483 -4.443 -6.444 1.00 87.88 110 LEU A N 1
ATOM 885 C CA . LEU A 1 110 ? 12.546 -3.397 -6.013 1.00 87.88 110 LEU A CA 1
ATOM 886 C C . LEU A 1 110 ? 11.095 -3.890 -5.974 1.00 87.88 110 LEU A C 1
ATOM 888 O O . LEU A 1 110 ? 10.391 -3.580 -5.021 1.00 87.88 110 LEU A O 1
ATOM 892 N N . GLY A 1 111 ? 10.654 -4.683 -6.954 1.00 93.62 111 GLY A N 1
ATOM 893 C CA . GLY A 1 111 ? 9.326 -5.305 -6.943 1.00 93.62 111 GLY A CA 1
ATOM 894 C C . GLY A 1 111 ? 9.120 -6.218 -5.729 1.00 93.62 111 GLY A C 1
ATOM 895 O O . GLY A 1 111 ? 8.112 -6.106 -5.033 1.00 93.62 111 GLY A O 1
ATOM 896 N N . PHE A 1 112 ? 10.102 -7.069 -5.414 1.00 95.12 112 PHE A N 1
ATOM 897 C CA . PHE A 1 112 ? 10.061 -7.907 -4.210 1.00 95.12 112 PHE A CA 1
ATOM 898 C C . PHE A 1 112 ? 10.175 -7.097 -2.912 1.00 95.12 112 PHE A C 1
ATOM 900 O O . PHE A 1 112 ? 9.495 -7.414 -1.939 1.00 95.12 112 PHE A O 1
ATOM 907 N N . ALA A 1 113 ? 10.981 -6.033 -2.891 1.00 91.88 113 ALA A N 1
ATOM 908 C CA . ALA A 1 113 ? 11.075 -5.132 -1.746 1.00 91.88 113 ALA A CA 1
ATOM 909 C C . ALA A 1 113 ? 9.742 -4.413 -1.485 1.00 91.88 113 ALA A C 1
ATOM 911 O O . ALA A 1 113 ? 9.323 -4.318 -0.334 1.00 91.88 113 ALA A O 1
ATOM 912 N N . ALA A 1 114 ? 9.042 -3.975 -2.537 1.00 94.38 114 ALA A N 1
ATOM 913 C CA . ALA A 1 114 ? 7.707 -3.393 -2.431 1.00 94.38 114 ALA A CA 1
ATOM 914 C C . ALA A 1 114 ? 6.700 -4.413 -1.874 1.00 94.38 114 ALA A C 1
ATOM 916 O O . ALA A 1 114 ? 5.930 -4.086 -0.972 1.00 94.38 114 ALA A O 1
ATOM 917 N N . LEU A 1 115 ? 6.754 -5.666 -2.339 1.00 97.50 115 LEU A N 1
ATOM 918 C CA . LEU A 1 115 ? 5.926 -6.743 -1.795 1.00 97.50 115 LEU A CA 1
ATOM 919 C C . LEU A 1 115 ? 6.211 -6.996 -0.302 1.00 97.50 115 LEU A C 1
ATOM 921 O O . LEU A 1 115 ? 5.287 -7.056 0.505 1.00 97.50 115 LEU A O 1
ATOM 925 N N . GLY A 1 116 ? 7.482 -7.081 0.094 1.00 94.94 116 GLY A N 1
ATOM 926 C CA . GLY A 1 116 ? 7.859 -7.214 1.503 1.00 94.94 116 GLY A CA 1
ATOM 927 C C . GLY A 1 116 ? 7.389 -6.027 2.351 1.00 94.94 116 GLY A C 1
ATOM 928 O O . GLY A 1 116 ? 6.858 -6.214 3.446 1.00 94.94 116 GLY A O 1
ATOM 929 N N . ALA A 1 117 ? 7.516 -4.806 1.825 1.00 93.25 117 ALA A N 1
ATOM 930 C CA . ALA A 1 117 ? 7.076 -3.589 2.497 1.00 93.25 117 ALA A CA 1
ATOM 931 C C . ALA A 1 117 ? 5.552 -3.548 2.708 1.00 93.25 117 ALA A C 1
ATOM 933 O O . ALA A 1 117 ? 5.116 -3.182 3.799 1.00 93.25 117 ALA A O 1
ATOM 934 N N . VAL A 1 118 ? 4.737 -3.950 1.721 1.00 97.25 118 VAL A N 1
ATOM 935 C CA . VAL A 1 118 ? 3.268 -3.962 1.871 1.00 97.25 118 VAL A CA 1
ATOM 936 C C . VAL A 1 118 ? 2.783 -5.074 2.812 1.00 97.25 118 VAL A C 1
ATOM 938 O O . VAL A 1 118 ? 1.821 -4.879 3.552 1.00 97.25 118 VAL A O 1
ATOM 941 N N . ILE A 1 119 ? 3.478 -6.217 2.862 1.00 96.88 119 ILE A N 1
ATOM 942 C CA . ILE A 1 119 ? 3.198 -7.276 3.845 1.00 96.88 119 ILE A CA 1
ATOM 943 C C . ILE A 1 119 ? 3.492 -6.767 5.257 1.00 96.88 119 ILE A C 1
ATOM 945 O O . ILE A 1 119 ? 2.639 -6.859 6.141 1.00 96.88 119 ILE A O 1
ATOM 949 N N . LEU A 1 120 ? 4.670 -6.167 5.458 1.00 93.50 120 LEU A N 1
ATOM 950 C CA . LEU A 1 120 ? 5.038 -5.558 6.735 1.00 93.50 120 LEU A CA 1
ATOM 951 C C . LEU A 1 120 ? 4.031 -4.473 7.144 1.00 93.50 120 LEU A C 1
ATOM 953 O O . LEU A 1 120 ? 3.663 -4.387 8.313 1.00 93.50 120 LEU A O 1
ATOM 957 N N . GLN A 1 121 ? 3.538 -3.687 6.185 1.00 95.00 121 G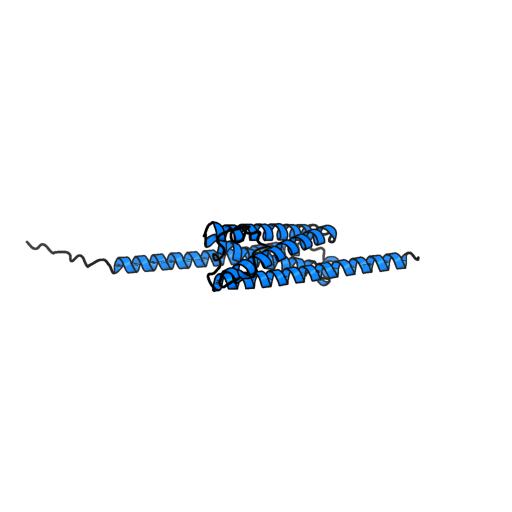LN A N 1
ATOM 958 C CA . GLN A 1 121 ? 2.474 -2.713 6.412 1.00 95.00 121 GLN A CA 1
ATOM 959 C C . GLN A 1 121 ? 1.184 -3.334 6.930 1.00 95.00 121 GLN A C 1
ATOM 961 O O . GLN A 1 121 ? 0.645 -2.857 7.929 1.00 95.00 121 GLN A O 1
ATOM 966 N N . GLY A 1 122 ? 0.705 -4.397 6.279 1.00 94.00 122 GLY A N 1
ATOM 967 C CA . GLY A 1 122 ? -0.498 -5.113 6.699 1.00 94.00 122 GLY A CA 1
ATOM 968 C C . GLY A 1 122 ? -0.366 -5.673 8.114 1.00 94.00 122 GLY A C 1
ATOM 969 O O . GLY A 1 122 ? -1.262 -5.483 8.933 1.00 94.00 122 GLY A O 1
ATOM 970 N N . VAL A 1 123 ? 0.785 -6.275 8.435 1.00 93.44 123 VAL A N 1
ATOM 971 C CA . VAL A 1 123 ? 1.072 -6.811 9.775 1.00 93.44 123 VAL A CA 1
ATOM 972 C C . VAL A 1 123 ? 1.120 -5.697 10.821 1.00 93.44 123 VAL A C 1
ATOM 974 O O . VAL A 1 123 ? 0.438 -5.788 11.838 1.00 93.44 123 VAL A O 1
ATOM 977 N N . LEU A 1 124 ? 1.870 -4.615 10.582 1.00 90.62 124 LEU A N 1
ATOM 978 C CA . LEU A 1 124 ? 1.924 -3.476 11.509 1.00 90.62 124 LEU A CA 1
ATOM 979 C C . LEU A 1 124 ? 0.547 -2.817 11.689 1.00 90.62 124 LEU A C 1
ATOM 981 O O . LEU A 1 124 ? 0.202 -2.416 12.801 1.00 90.62 124 LEU A O 1
ATOM 985 N N . GLY A 1 125 ? -0.237 -2.740 10.611 1.00 90.75 125 GLY A N 1
ATOM 986 C CA . GLY A 1 125 ? -1.609 -2.239 10.603 1.00 90.75 125 GLY A CA 1
ATOM 987 C C . GLY A 1 125 ? -2.544 -3.085 11.466 1.00 90.75 125 GLY A C 1
ATOM 988 O O . GLY A 1 125 ? -3.253 -2.539 12.305 1.00 90.75 125 GLY A O 1
ATOM 989 N N . GLY A 1 126 ? -2.498 -4.412 11.332 1.00 89.56 126 GLY A N 1
ATOM 990 C CA . GLY A 1 126 ? -3.275 -5.326 12.173 1.00 89.56 126 GLY A CA 1
ATOM 991 C C . GLY A 1 126 ? -2.844 -5.284 13.641 1.00 89.56 126 GLY A C 1
ATOM 992 O O . GLY A 1 126 ? -3.675 -5.125 14.535 1.00 89.56 126 GLY A O 1
ATOM 993 N N . LEU A 1 127 ? -1.533 -5.335 13.901 1.00 88.69 127 LEU A N 1
ATOM 994 C CA . LEU A 1 127 ? -0.986 -5.337 15.262 1.00 88.69 127 LEU A CA 1
ATOM 995 C C . LEU A 1 127 ? -1.278 -4.046 16.031 1.00 88.69 127 LEU A C 1
ATOM 997 O 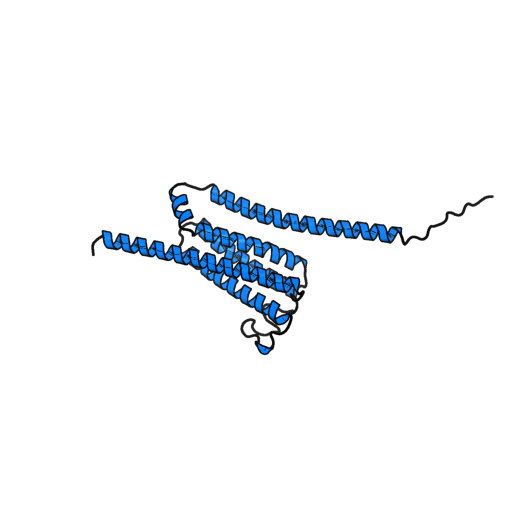O . LEU A 1 127 ? -1.499 -4.098 17.240 1.00 88.69 127 LEU A O 1
ATOM 1001 N N . ARG A 1 128 ? -1.307 -2.876 15.375 1.00 85.62 128 ARG A N 1
ATOM 1002 C CA . ARG A 1 128 ? -1.668 -1.630 16.077 1.00 85.62 128 ARG A CA 1
ATOM 1003 C C . ARG A 1 128 ? -3.113 -1.629 16.577 1.00 85.62 128 ARG A C 1
ATOM 1005 O O . ARG A 1 128 ? -3.396 -0.915 17.535 1.00 85.62 128 ARG A O 1
ATOM 1012 N N . VAL A 1 129 ? -4.005 -2.381 15.928 1.00 82.88 129 VAL A N 1
ATOM 1013 C CA . VAL A 1 129 ? -5.410 -2.496 16.328 1.00 82.88 129 VAL A CA 1
ATOM 1014 C C . VAL A 1 129 ? -5.536 -3.473 17.491 1.00 82.88 129 VAL A C 1
ATOM 1016 O O . VAL A 1 129 ? -6.109 -3.120 18.515 1.00 82.88 129 VAL A O 1
ATOM 1019 N N . THR A 1 130 ? -4.925 -4.656 17.386 1.00 79.88 130 THR A N 1
ATOM 1020 C CA . THR A 1 130 ? -5.057 -5.706 18.410 1.00 79.88 130 THR A CA 1
ATOM 1021 C C . THR A 1 130 ? -4.248 -5.429 19.677 1.00 79.88 130 THR A C 1
ATOM 1023 O O . THR A 1 130 ? -4.672 -5.792 20.769 1.00 79.88 130 THR A O 1
ATOM 1026 N N . MET A 1 131 ? -3.090 -4.766 19.568 1.00 76.50 131 MET A N 1
ATOM 1027 C CA . MET A 1 131 ? -2.220 -4.476 20.716 1.00 76.50 131 MET A CA 1
ATOM 1028 C C . MET A 1 131 ? -2.450 -3.092 21.337 1.00 76.50 131 MET A C 1
ATOM 1030 O O . MET A 1 131 ? -1.780 -2.765 22.313 1.00 76.50 131 MET A O 1
ATOM 1034 N N . LEU A 1 132 ? -3.332 -2.257 20.767 1.00 70.62 132 LEU A N 1
ATOM 1035 C CA . LEU A 1 132 ? -3.621 -0.888 21.233 1.00 70.62 132 LEU A CA 1
ATOM 1036 C C . LEU A 1 132 ? -2.370 0.007 21.396 1.00 70.62 132 LEU A C 1
ATOM 1038 O O . LEU A 1 132 ? -2.347 0.955 22.183 1.00 70.62 132 LEU A O 1
ATOM 1042 N N . LYS A 1 133 ? -1.298 -0.268 20.640 1.00 73.25 133 LYS A N 1
ATOM 1043 C CA . LYS A 1 133 ? -0.023 0.458 20.739 1.00 73.25 133 LYS A CA 1
ATOM 1044 C C . LYS A 1 133 ? 0.036 1.605 19.736 1.00 73.25 133 LYS A C 1
ATOM 1046 O O . LYS A 1 133 ? 0.345 1.400 18.562 1.00 73.25 133 LYS A O 1
ATOM 1051 N N . ALA A 1 134 ? -0.159 2.832 20.222 1.00 68.75 134 ALA A N 1
ATOM 1052 C CA . ALA A 1 134 ? -0.044 4.055 19.418 1.00 68.75 134 ALA A CA 1
ATOM 1053 C C . ALA A 1 134 ? 1.311 4.178 18.688 1.00 68.75 134 ALA A C 1
ATOM 1055 O O . ALA A 1 134 ? 1.384 4.707 17.579 1.00 68.75 134 ALA A O 1
ATOM 1056 N N . GLU A 1 135 ? 2.385 3.639 19.271 1.00 74.88 135 GLU A N 1
ATOM 1057 C CA . GLU A 1 135 ? 3.716 3.642 18.659 1.00 74.88 135 GLU A CA 1
ATOM 1058 C C . GLU A 1 135 ? 3.768 2.862 17.341 1.00 74.88 135 GLU A C 1
ATOM 1060 O O . GLU A 1 135 ? 4.400 3.331 16.392 1.00 74.88 135 GLU A O 1
ATOM 1065 N N . LEU A 1 136 ? 3.059 1.728 17.254 1.00 81.12 136 LEU A N 1
ATOM 1066 C CA . LEU A 1 136 ? 2.954 0.940 16.023 1.00 81.12 136 LEU A CA 1
ATOM 1067 C C . LEU A 1 136 ? 2.231 1.728 14.927 1.00 81.12 136 LEU A C 1
ATOM 1069 O O . LEU A 1 136 ? 2.626 1.658 13.768 1.00 81.12 136 LEU A O 1
ATOM 1073 N N . GLY A 1 137 ? 1.237 2.544 15.296 1.00 82.50 137 GLY A N 1
ATOM 1074 C CA . GLY A 1 137 ? 0.545 3.437 14.366 1.00 82.50 137 GLY A CA 1
ATOM 1075 C C . GLY A 1 137 ? 1.459 4.490 13.736 1.00 82.50 137 GLY A C 1
ATOM 1076 O O . GLY A 1 137 ? 1.339 4.763 12.543 1.00 82.50 137 GLY A O 1
ATOM 1077 N N . ILE A 1 138 ? 2.423 5.026 14.493 1.00 83.62 138 ILE A N 1
ATOM 1078 C CA . ILE A 1 138 ? 3.423 5.958 13.951 1.00 83.62 138 ILE A CA 1
ATOM 1079 C C . ILE A 1 138 ? 4.305 5.235 12.931 1.00 83.62 138 ILE A C 1
ATOM 1081 O O . ILE A 1 138 ? 4.435 5.702 11.804 1.00 83.62 138 ILE A O 1
ATOM 1085 N N . PHE A 1 139 ? 4.886 4.087 13.291 1.00 85.00 139 PHE A N 1
ATOM 1086 C CA . PHE A 1 139 ? 5.743 3.332 12.368 1.00 85.00 139 PHE A CA 1
ATOM 1087 C C . PHE A 1 139 ? 4.999 2.905 11.099 1.00 85.00 139 PHE A C 1
ATOM 1089 O O . PHE A 1 139 ? 5.536 3.061 10.004 1.00 85.00 139 PHE A O 1
ATOM 1096 N N . HIS A 1 140 ? 3.754 2.449 11.241 1.00 89.50 140 HIS A N 1
ATOM 1097 C CA . HIS A 1 140 ? 2.861 2.124 10.133 1.00 89.50 140 HIS A CA 1
ATOM 1098 C C . HIS A 1 140 ? 2.684 3.324 9.183 1.00 89.50 140 HIS A C 1
ATOM 1100 O O . HIS A 1 140 ? 2.936 3.202 7.984 1.00 89.50 140 HIS A O 1
ATOM 1106 N N . ALA A 1 141 ? 2.371 4.515 9.708 1.00 88.69 141 ALA A N 1
ATOM 1107 C CA . ALA A 1 141 ? 2.201 5.720 8.892 1.00 88.69 141 ALA A CA 1
ATOM 1108 C C . ALA A 1 141 ? 3.489 6.140 8.154 1.00 88.69 141 ALA A C 1
ATOM 1110 O O . ALA A 1 141 ? 3.442 6.471 6.968 1.00 88.69 141 ALA A O 1
ATOM 1111 N N . LEU A 1 142 ? 4.649 6.093 8.819 1.00 88.25 142 LEU A N 1
ATOM 1112 C CA . LEU A 1 142 ? 5.929 6.468 8.198 1.00 88.25 142 LEU A CA 1
ATOM 1113 C C . LEU A 1 142 ? 6.342 5.486 7.101 1.00 88.25 142 LEU A C 1
ATOM 1115 O O . LEU A 1 142 ? 6.762 5.888 6.015 1.00 88.25 142 LEU A O 1
ATOM 1119 N N . LEU A 1 143 ? 6.196 4.188 7.369 1.00 88.94 143 LEU A N 1
ATOM 1120 C CA . LEU A 1 143 ? 6.500 3.160 6.386 1.00 88.94 143 LEU A CA 1
ATOM 1121 C C . LEU A 1 143 ? 5.553 3.276 5.173 1.00 88.94 143 LEU A C 1
ATOM 1123 O O . LEU A 1 143 ? 5.946 2.893 4.076 1.00 88.94 143 LEU A O 1
ATOM 1127 N N . ALA A 1 144 ? 4.333 3.814 5.326 1.00 92.12 144 ALA A N 1
ATOM 1128 C CA . ALA A 1 144 ? 3.364 3.905 4.229 1.00 92.12 144 ALA A CA 1
ATOM 1129 C C . ALA A 1 144 ? 3.804 4.972 3.222 1.00 92.12 144 ALA A C 1
ATOM 1131 O O . ALA A 1 144 ? 3.744 4.768 2.011 1.00 92.12 144 ALA A O 1
ATOM 1132 N N . GLN A 1 145 ? 4.352 6.078 3.729 1.00 91.38 145 GLN A N 1
ATOM 1133 C CA . GLN A 1 145 ? 4.971 7.122 2.914 1.00 91.38 145 GLN A CA 1
ATOM 1134 C C . GLN A 1 145 ? 6.226 6.611 2.193 1.00 91.38 145 GLN A C 1
ATOM 1136 O O . GLN A 1 145 ? 6.404 6.872 1.004 1.00 91.38 145 GLN A O 1
ATOM 1141 N N . ALA A 1 146 ? 7.079 5.846 2.886 1.00 87.62 146 ALA A N 1
ATOM 1142 C CA . ALA A 1 146 ? 8.257 5.230 2.274 1.00 87.62 146 ALA A CA 1
ATOM 1143 C C . ALA A 1 146 ? 7.874 4.225 1.173 1.00 87.62 146 ALA A C 1
ATOM 1145 O O . ALA A 1 146 ? 8.496 4.202 0.111 1.00 87.62 146 ALA A O 1
ATOM 1146 N N . PHE A 1 147 ? 6.820 3.438 1.401 1.00 94.00 147 PHE A N 1
ATOM 1147 C CA . PHE A 1 147 ? 6.266 2.514 0.416 1.00 94.00 147 PHE A CA 1
ATOM 1148 C C . PHE A 1 147 ? 5.754 3.247 -0.832 1.00 94.00 147 PHE A C 1
ATOM 1150 O O . PHE A 1 147 ? 6.126 2.871 -1.943 1.00 94.00 147 PHE A O 1
ATOM 1157 N N . LEU A 1 148 ? 4.999 4.343 -0.675 1.00 94.69 148 LEU A N 1
ATOM 1158 C CA . LEU A 1 148 ? 4.596 5.180 -1.811 1.00 94.69 148 LEU A CA 1
ATOM 1159 C C . LEU A 1 148 ? 5.819 5.697 -2.583 1.00 94.69 148 LEU A C 1
ATOM 1161 O O . LEU A 1 148 ? 5.858 5.588 -3.805 1.00 94.69 148 LEU A O 1
ATOM 1165 N N . GLY A 1 149 ? 6.844 6.198 -1.886 1.00 88.75 149 GLY A N 1
ATOM 1166 C CA . GLY A 1 149 ? 8.094 6.632 -2.519 1.00 88.75 149 GLY A CA 1
ATOM 1167 C C . GLY A 1 149 ? 8.756 5.523 -3.344 1.00 88.75 149 GLY A C 1
ATOM 1168 O O . GLY A 1 149 ? 9.195 5.765 -4.466 1.00 88.75 149 GLY A O 1
ATOM 1169 N N . MET A 1 150 ? 8.766 4.289 -2.835 1.00 89.44 150 MET A N 1
ATOM 1170 C CA . MET A 1 150 ? 9.277 3.124 -3.562 1.00 89.44 150 MET A CA 1
ATOM 1171 C C . MET A 1 150 ? 8.463 2.819 -4.828 1.00 89.44 150 MET A C 1
ATOM 1173 O O . MET A 1 150 ? 9.054 2.545 -5.873 1.00 89.44 150 MET A O 1
ATOM 1177 N N . LEU A 1 151 ? 7.130 2.915 -4.774 1.00 94.31 151 LEU A N 1
ATOM 1178 C CA . LEU A 1 151 ? 6.281 2.752 -5.958 1.00 94.31 151 LEU A CA 1
ATOM 1179 C C . LEU A 1 151 ? 6.548 3.838 -7.010 1.00 94.31 151 LEU A C 1
ATOM 1181 O O . LEU A 1 151 ? 6.645 3.519 -8.193 1.00 94.31 151 LEU A O 1
ATOM 1185 N N . ILE A 1 152 ? 6.771 5.090 -6.596 1.00 93.19 152 ILE A N 1
ATOM 1186 C CA . ILE A 1 152 ? 7.158 6.171 -7.516 1.00 93.19 152 ILE A CA 1
ATOM 1187 C C . ILE A 1 152 ? 8.511 5.880 -8.182 1.00 93.19 152 ILE A C 1
ATOM 1189 O O . ILE A 1 152 ? 8.664 6.100 -9.382 1.00 93.19 152 ILE A O 1
ATOM 1193 N N . VAL A 1 153 ? 9.481 5.310 -7.461 1.00 88.44 153 VAL A N 1
ATOM 1194 C CA . VAL A 1 153 ? 10.745 4.860 -8.075 1.00 88.44 153 VAL A CA 1
ATOM 1195 C C . VAL A 1 153 ? 10.497 3.772 -9.126 1.00 88.44 153 VAL A C 1
ATOM 1197 O O . VAL A 1 153 ? 11.091 3.824 -10.202 1.00 88.44 153 VAL A O 1
ATOM 1200 N N . ILE A 1 154 ? 9.599 2.818 -8.863 1.00 91.38 154 ILE A N 1
ATOM 1201 C CA . ILE A 1 154 ? 9.212 1.784 -9.839 1.00 91.38 154 ILE A CA 1
ATOM 1202 C C . ILE A 1 154 ? 8.531 2.412 -11.066 1.00 91.38 154 ILE A C 1
ATOM 1204 O O . ILE A 1 154 ? 8.839 2.042 -12.201 1.00 91.38 154 ILE A O 1
ATOM 1208 N N . VAL A 1 155 ? 7.649 3.393 -10.870 1.00 92.50 155 VAL A N 1
ATOM 1209 C CA . VAL A 1 155 ? 7.017 4.160 -11.955 1.00 92.50 155 VAL A CA 1
ATOM 1210 C C . VAL A 1 155 ? 8.073 4.830 -12.836 1.00 92.50 155 VAL A C 1
ATOM 1212 O O . VAL A 1 155 ? 8.040 4.683 -14.057 1.00 92.50 155 VAL A O 1
ATOM 1215 N N . LEU A 1 156 ? 9.051 5.512 -12.237 1.00 88.12 156 LEU A N 1
ATOM 1216 C CA . LEU A 1 156 ? 10.131 6.163 -12.981 1.00 88.12 156 LEU A CA 1
ATOM 1217 C C . LEU A 1 156 ? 11.002 5.141 -13.725 1.00 88.12 156 LEU A C 1
ATOM 1219 O O . LEU A 1 156 ? 11.270 5.319 -14.912 1.00 88.12 156 LEU A O 1
ATOM 1223 N N . ALA A 1 157 ? 11.372 4.038 -13.070 1.00 85.94 157 ALA A N 1
ATOM 1224 C CA . ALA A 1 157 ? 12.209 2.976 -13.637 1.00 85.94 157 ALA A CA 1
ATOM 1225 C C . ALA A 1 157 ? 11.554 2.217 -14.808 1.00 85.94 157 ALA A C 1
ATOM 1227 O O . ALA A 1 157 ? 12.246 1.640 -15.654 1.00 85.94 157 ALA A O 1
ATOM 1228 N N . THR A 1 158 ? 10.220 2.208 -14.854 1.00 87.50 158 THR A N 1
ATOM 1229 C CA . THR A 1 158 ? 9.421 1.592 -15.926 1.00 87.50 158 THR A CA 1
ATOM 1230 C C . THR A 1 158 ? 9.048 2.579 -17.038 1.00 87.50 158 THR A C 1
ATOM 1232 O O . THR A 1 158 ? 8.471 2.167 -18.042 1.00 87.50 158 THR A O 1
ATOM 1235 N N . SER A 1 159 ? 9.383 3.867 -16.901 1.00 85.38 159 SER A N 1
ATOM 1236 C CA . SER A 1 159 ? 9.094 4.889 -17.913 1.00 85.38 159 SER A CA 1
ATOM 1237 C C . SER A 1 159 ? 10.000 4.770 -19.148 1.00 85.38 159 SER A C 1
ATOM 1239 O O . SER A 1 159 ? 11.174 4.407 -19.049 1.00 85.38 159 SER A O 1
ATOM 1241 N N . ARG A 1 160 ? 9.483 5.152 -20.327 1.00 71.44 160 ARG A N 1
ATOM 1242 C CA . ARG A 1 160 ? 10.246 5.155 -21.596 1.00 71.44 160 ARG A CA 1
ATOM 1243 C C . ARG A 1 160 ? 11.495 6.040 -21.545 1.00 71.44 160 ARG A C 1
ATOM 1245 O O . ARG A 1 160 ? 12.508 5.714 -22.158 1.00 71.44 160 ARG A O 1
ATOM 1252 N N . LEU A 1 161 ? 11.424 7.151 -20.809 1.00 66.19 161 LEU A N 1
ATOM 1253 C CA . LEU A 1 161 ? 12.540 8.082 -20.643 1.00 66.19 161 LEU A CA 1
ATOM 1254 C C . LEU A 1 161 ? 13.723 7.405 -19.941 1.00 66.19 161 LEU A C 1
ATOM 1256 O O . LEU A 1 161 ? 14.864 7.556 -20.367 1.00 66.19 161 LEU A O 1
ATOM 1260 N N . TRP A 1 162 ? 13.445 6.604 -18.911 1.00 67.88 162 TRP A N 1
ATOM 1261 C CA . TRP A 1 162 ? 14.479 5.880 -18.181 1.00 67.88 162 TRP A CA 1
ATOM 1262 C C . TRP A 1 162 ? 15.185 4.832 -19.047 1.00 67.88 162 TRP A C 1
ATOM 1264 O O . TRP A 1 162 ? 16.393 4.647 -18.915 1.00 67.88 162 TRP A O 1
ATOM 1274 N N . PHE A 1 163 ? 14.462 4.175 -19.960 1.00 66.56 163 PHE A N 1
ATOM 1275 C CA . PHE A 1 163 ? 15.067 3.258 -20.931 1.00 66.56 163 PHE A CA 1
ATOM 1276 C C . PHE A 1 163 ? 16.037 3.976 -21.876 1.00 66.56 163 PHE A C 1
ATOM 1278 O O . PHE A 1 163 ? 17.171 3.526 -21.999 1.00 66.56 163 PHE A O 1
ATOM 1285 N N . ARG A 1 164 ? 15.645 5.127 -22.442 1.00 63.12 164 ARG A N 1
ATOM 1286 C CA . ARG A 1 164 ? 16.527 5.928 -23.314 1.00 63.12 164 ARG A CA 1
ATOM 1287 C C . ARG A 1 164 ? 17.785 6.410 -22.591 1.00 63.12 164 ARG A C 1
ATOM 1289 O O . ARG A 1 164 ? 18.872 6.337 -23.143 1.00 63.12 164 ARG A O 1
ATOM 1296 N N . ILE A 1 165 ? 17.652 6.863 -21.344 1.00 63.06 165 ILE A N 1
ATOM 1297 C CA . ILE A 1 165 ? 18.798 7.319 -20.540 1.00 63.06 165 ILE A CA 1
ATOM 1298 C C . ILE A 1 165 ? 19.710 6.143 -20.153 1.00 63.06 165 ILE A C 1
ATOM 1300 O O . ILE A 1 165 ? 20.926 6.287 -20.155 1.00 63.06 165 ILE A O 1
ATOM 1304 N N . SER A 1 166 ? 19.141 4.969 -19.854 1.00 62.88 166 SER A N 1
ATOM 1305 C CA . SER A 1 166 ? 19.920 3.772 -19.490 1.00 62.88 166 SER A CA 1
ATOM 1306 C C . SER A 1 166 ? 20.696 3.162 -20.664 1.00 62.88 166 SER A C 1
ATOM 1308 O O . SER A 1 166 ? 21.650 2.431 -20.423 1.00 62.88 166 SER A O 1
ATOM 1310 N N . GLU A 1 167 ? 20.274 3.400 -21.909 1.00 62.06 167 GLU A N 1
ATOM 1311 C CA . GLU A 1 167 ? 21.053 3.032 -23.102 1.00 62.06 167 GLU A CA 1
ATOM 1312 C C . GLU A 1 167 ? 22.227 3.985 -23.339 1.00 62.06 167 GLU A C 1
ATOM 1314 O O . GLU A 1 167 ? 23.272 3.553 -23.818 1.00 62.06 167 GLU A O 1
ATOM 1319 N N . ILE A 1 168 ? 22.062 5.265 -22.991 1.00 62.06 168 ILE A N 1
ATOM 1320 C CA . ILE A 1 168 ? 23.076 6.305 -23.203 1.00 62.06 168 ILE A CA 1
ATOM 1321 C C . ILE A 1 168 ? 24.158 6.263 -22.117 1.00 62.06 168 ILE A C 1
ATOM 1323 O O . ILE A 1 168 ? 25.328 6.472 -22.421 1.00 62.06 168 ILE A O 1
ATOM 1327 N N . ASP A 1 169 ? 23.800 5.950 -20.870 1.00 55.97 169 ASP A N 1
ATOM 1328 C CA . ASP A 1 169 ? 24.756 5.850 -19.769 1.00 55.97 169 ASP A CA 1
ATOM 1329 C C . ASP A 1 169 ? 24.811 4.435 -19.170 1.00 55.97 169 ASP A C 1
ATOM 1331 O O . ASP A 1 169 ? 23.825 3.873 -18.683 1.00 55.97 169 ASP A O 1
ATOM 1335 N N . SER A 1 170 ? 26.024 3.900 -19.035 1.00 57.06 170 SER A N 1
ATOM 1336 C CA . SER A 1 170 ? 26.313 2.801 -18.116 1.00 57.06 170 SER A CA 1
ATOM 1337 C C . SER A 1 170 ? 26.179 3.303 -16.671 1.00 57.06 170 SER A C 1
ATOM 1339 O O . SER A 1 170 ? 27.149 3.805 -16.099 1.00 57.06 170 SER A O 1
ATOM 1341 N N . ILE A 1 171 ? 24.990 3.198 -16.057 1.00 56.97 171 ILE A N 1
ATOM 1342 C CA . ILE A 1 171 ? 24.748 3.732 -14.702 1.00 56.97 171 ILE A CA 1
ATOM 1343 C C . ILE A 1 171 ? 24.733 2.662 -13.583 1.00 56.97 171 ILE A C 1
ATOM 1345 O O . ILE A 1 171 ? 23.674 2.182 -13.173 1.00 56.97 171 ILE A O 1
ATOM 1349 N N . PRO A 1 172 ? 25.890 2.398 -12.943 1.00 55.28 172 PRO A N 1
ATOM 1350 C CA . PRO A 1 172 ? 25.986 1.838 -11.588 1.00 55.28 172 PRO A CA 1
ATOM 1351 C C . PRO A 1 172 ? 25.756 2.866 -10.460 1.00 55.28 172 PRO A C 1
ATOM 1353 O O . PRO A 1 172 ? 25.591 2.492 -9.298 1.00 55.28 172 PRO A O 1
ATOM 1356 N N . ARG A 1 173 ? 25.797 4.175 -10.765 1.00 55.88 173 ARG A N 1
ATOM 1357 C CA . ARG A 1 173 ? 25.794 5.262 -9.762 1.00 55.88 173 ARG A CA 1
ATOM 1358 C C . ARG A 1 173 ? 24.395 5.756 -9.367 1.00 55.88 173 ARG A C 1
ATOM 1360 O O . ARG A 1 173 ? 24.142 5.903 -8.176 1.00 55.88 173 ARG A O 1
ATOM 1367 N N . ALA A 1 174 ? 23.464 5.945 -10.304 1.00 53.97 174 ALA A N 1
ATOM 1368 C CA . ALA A 1 174 ? 22.106 6.424 -10.004 1.00 53.97 174 ALA A CA 1
ATOM 1369 C C . ALA A 1 174 ? 21.283 5.444 -9.165 1.00 53.97 174 ALA A C 1
ATOM 1371 O O . ALA A 1 174 ? 20.511 5.887 -8.324 1.00 53.97 174 ALA A O 1
ATOM 1372 N N . THR A 1 175 ? 21.482 4.131 -9.310 1.00 59.09 175 THR A N 1
ATOM 1373 C CA . THR A 1 175 ? 20.870 3.132 -8.418 1.00 59.09 175 THR A CA 1
ATOM 1374 C C . THR A 1 175 ? 21.357 3.311 -6.981 1.00 59.09 175 THR A C 1
ATOM 1376 O O . THR A 1 175 ? 20.541 3.377 -6.066 1.00 59.09 175 THR A O 1
ATOM 1379 N N . ARG A 1 176 ? 22.666 3.500 -6.762 1.00 56.03 176 ARG A N 1
ATOM 1380 C CA . ARG A 1 176 ? 23.216 3.818 -5.431 1.00 56.03 176 ARG A CA 1
ATOM 1381 C C . ARG A 1 176 ? 22.705 5.154 -4.888 1.00 56.03 176 ARG A C 1
ATOM 1383 O O . ARG A 1 176 ? 22.425 5.242 -3.696 1.00 56.03 176 ARG A O 1
ATOM 1390 N N . THR A 1 177 ? 22.546 6.171 -5.730 1.00 55.88 177 THR A N 1
ATOM 1391 C CA . THR A 1 177 ? 22.001 7.476 -5.323 1.00 55.88 177 THR A CA 1
ATOM 1392 C C . THR A 1 177 ? 20.517 7.391 -4.969 1.00 55.88 177 THR A C 1
ATOM 1394 O O . THR A 1 177 ? 20.123 7.928 -3.944 1.00 55.88 177 THR A O 1
ATOM 1397 N N . LEU A 1 178 ? 19.705 6.652 -5.729 1.00 56.31 178 LEU A N 1
ATOM 1398 C CA . LEU A 1 178 ? 18.292 6.399 -5.419 1.00 56.31 178 LEU A CA 1
ATOM 1399 C C . LEU A 1 178 ? 18.124 5.644 -4.099 1.00 56.31 178 LEU A C 1
ATOM 1401 O O . LEU A 1 178 ? 17.338 6.063 -3.255 1.00 56.31 178 LEU A O 1
ATOM 1405 N N . PHE A 1 179 ? 18.914 4.590 -3.875 1.00 57.41 179 PHE A N 1
ATOM 1406 C CA . PHE A 1 179 ? 18.941 3.892 -2.587 1.00 57.41 179 PHE A CA 1
ATOM 1407 C C . PHE A 1 179 ? 19.355 4.825 -1.441 1.00 57.41 179 PHE A C 1
ATOM 1409 O O . PHE A 1 179 ? 18.727 4.803 -0.386 1.00 57.41 179 PHE A O 1
ATOM 1416 N N . ARG A 1 180 ? 20.357 5.692 -1.647 1.00 58.28 180 ARG A N 1
ATOM 1417 C CA . ARG A 1 180 ? 20.764 6.706 -0.659 1.00 58.28 180 ARG A CA 1
ATOM 1418 C C . ARG A 1 180 ? 19.670 7.731 -0.393 1.00 58.28 180 ARG A C 1
ATOM 1420 O O . ARG A 1 180 ? 19.455 8.061 0.762 1.00 58.28 180 ARG A O 1
ATOM 1427 N N . VAL A 1 181 ? 18.959 8.198 -1.417 1.00 60.41 181 VAL A N 1
ATOM 1428 C CA . VAL A 1 181 ? 17.842 9.139 -1.265 1.00 60.41 181 VAL A CA 1
ATOM 1429 C C . VAL A 1 181 ? 16.704 8.482 -0.494 1.00 60.41 181 VAL A C 1
ATOM 1431 O O . VAL A 1 181 ? 16.243 9.067 0.474 1.00 60.41 181 VAL A O 1
ATOM 1434 N N . VAL A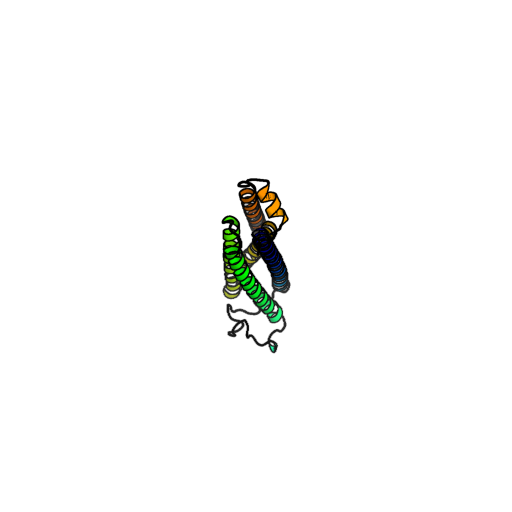 1 182 ? 16.319 7.246 -0.824 1.00 61.62 182 VAL A N 1
ATOM 1435 C CA . VAL A 1 182 ? 15.292 6.497 -0.080 1.00 61.62 182 VAL A CA 1
ATOM 1436 C C . VAL A 1 182 ? 15.707 6.295 1.380 1.00 61.62 182 VAL A C 1
ATOM 1438 O O . VAL A 1 182 ? 14.919 6.574 2.281 1.00 61.62 182 VAL A O 1
ATOM 1441 N N . ILE A 1 183 ? 16.957 5.896 1.637 1.00 65.56 183 ILE A N 1
ATOM 1442 C CA . ILE A 1 183 ? 17.500 5.762 2.999 1.00 65.56 183 ILE A CA 1
ATOM 1443 C C . ILE A 1 183 ? 17.514 7.118 3.718 1.00 65.56 183 ILE A C 1
ATOM 1445 O O . ILE A 1 183 ? 17.122 7.186 4.881 1.00 65.56 183 ILE A O 1
ATOM 1449 N N . CYS A 1 184 ? 17.905 8.204 3.048 1.00 66.00 184 CYS A N 1
ATOM 1450 C CA . CYS A 1 184 ? 17.894 9.557 3.604 1.00 66.00 184 CYS A CA 1
ATOM 1451 C C . CYS A 1 184 ? 16.475 10.021 3.923 1.00 66.00 184 CYS A C 1
ATOM 1453 O O . CYS A 1 184 ? 16.249 10.535 5.010 1.00 66.00 184 CYS A O 1
ATOM 1455 N N . THR A 1 185 ? 15.504 9.803 3.038 1.00 59.78 185 THR A N 1
ATOM 1456 C CA . THR A 1 185 ? 14.100 10.144 3.280 1.00 59.78 185 THR A CA 1
ATOM 1457 C C . THR A 1 185 ? 13.550 9.348 4.461 1.00 59.78 185 THR A C 1
ATOM 1459 O O . THR A 1 185 ? 12.972 9.943 5.367 1.00 59.78 185 THR A O 1
ATOM 1462 N N . ILE A 1 186 ? 13.810 8.037 4.529 1.00 62.81 186 ILE A N 1
ATOM 1463 C CA . ILE A 1 186 ? 13.441 7.191 5.676 1.00 62.81 186 ILE A CA 1
ATOM 1464 C C . ILE A 1 186 ? 14.101 7.713 6.964 1.00 62.81 186 ILE A C 1
ATOM 1466 O O . ILE A 1 186 ? 13.433 7.880 7.982 1.00 62.81 186 ILE A O 1
ATOM 1470 N N . SER A 1 187 ? 15.387 8.061 6.913 1.00 62.38 187 SER A N 1
ATOM 1471 C CA . SER A 1 187 ? 16.150 8.577 8.057 1.00 62.38 187 SER A CA 1
ATOM 1472 C C . SER A 1 187 ? 15.657 9.951 8.525 1.00 62.38 187 SER A C 1
ATOM 1474 O O . SER A 1 187 ? 15.550 10.188 9.728 1.00 62.38 187 SER A O 1
ATOM 1476 N N . ILE A 1 188 ? 15.296 10.851 7.605 1.00 68.38 188 ILE A N 1
ATOM 1477 C CA . ILE A 1 188 ? 14.718 12.178 7.892 1.00 68.38 188 ILE A CA 1
ATOM 1478 C C . ILE A 1 188 ? 13.340 12.034 8.550 1.00 68.38 188 ILE A C 1
ATOM 1480 O O . ILE A 1 188 ? 13.006 12.742 9.502 1.00 68.38 188 ILE A O 1
ATOM 1484 N N . VAL A 1 189 ? 12.539 11.086 8.072 1.00 60.25 189 VAL A N 1
ATOM 1485 C CA . VAL A 1 189 ? 11.205 10.808 8.605 1.00 60.25 189 VAL A CA 1
ATOM 1486 C C . VAL A 1 189 ? 11.287 10.190 10.012 1.00 60.25 189 VAL A C 1
ATOM 1488 O O . VAL A 1 189 ? 10.577 10.626 10.926 1.00 60.25 189 VAL A O 1
ATOM 1491 N N . ILE A 1 190 ? 12.213 9.252 10.239 1.00 62.12 190 ILE A N 1
ATOM 1492 C CA . ILE A 1 190 ? 12.480 8.667 11.564 1.00 62.12 190 ILE A CA 1
ATOM 1493 C C . ILE A 1 190 ? 13.001 9.733 12.537 1.00 62.12 190 ILE A C 1
ATOM 1495 O O . ILE A 1 190 ? 12.488 9.862 13.649 1.00 62.12 190 ILE A O 1
ATOM 1499 N N . SER A 1 191 ? 13.975 10.546 12.121 1.00 61.75 191 SER A N 1
ATOM 1500 C CA . SER A 1 191 ? 14.576 11.579 12.977 1.00 61.75 191 SER A CA 1
ATOM 1501 C C . SER A 1 191 ? 13.581 12.675 13.368 1.00 61.75 191 SER A C 1
ATOM 1503 O O . SER A 1 191 ? 13.521 13.039 14.544 1.00 61.75 191 SER A O 1
ATOM 1505 N N . ARG A 1 192 ? 12.709 13.130 12.456 1.00 62.88 192 ARG A N 1
ATOM 1506 C CA . ARG A 1 192 ? 11.595 14.040 12.797 1.00 62.88 192 ARG A CA 1
ATOM 1507 C C . ARG A 1 192 ? 10.658 13.459 13.859 1.00 62.88 192 ARG A C 1
ATOM 1509 O O . ARG A 1 192 ? 10.216 14.178 14.757 1.00 62.88 192 ARG A O 1
ATOM 1516 N N . SER A 1 193 ? 10.399 12.158 13.795 1.00 57.91 193 SER A N 1
ATOM 1517 C CA . SER A 1 193 ? 9.519 11.448 14.730 1.00 57.91 193 SER A CA 1
ATOM 1518 C C . SER A 1 193 ? 10.151 11.291 16.119 1.00 57.91 193 SER A C 1
ATOM 1520 O O . SER A 1 193 ? 9.471 11.443 17.137 1.00 57.91 193 SER A O 1
ATOM 1522 N N . SER A 1 194 ? 11.462 11.052 16.175 1.00 61.12 194 SER A N 1
ATOM 1523 C CA . SER A 1 194 ? 12.243 11.008 17.419 1.00 61.12 194 SER A CA 1
ATOM 1524 C C . SER A 1 194 ? 12.368 12.388 18.072 1.00 61.12 194 SER A C 1
ATOM 1526 O O . SER A 1 194 ? 12.211 12.514 19.287 1.00 61.12 194 SER A O 1
ATOM 1528 N N . ILE A 1 195 ? 12.558 13.445 17.274 1.00 65.81 195 ILE A N 1
ATOM 1529 C CA . ILE A 1 195 ? 12.605 14.836 17.751 1.00 65.81 195 ILE A CA 1
ATOM 1530 C C . ILE A 1 195 ? 11.250 15.264 18.325 1.00 65.81 195 ILE A C 1
ATOM 1532 O O . ILE A 1 195 ? 11.205 15.886 19.386 1.00 65.81 195 ILE A O 1
ATOM 1536 N N . SER A 1 196 ? 10.141 14.905 17.670 1.00 57.84 196 SER A N 1
ATOM 1537 C CA . SER A 1 196 ? 8.788 15.166 18.178 1.00 57.84 196 SER A CA 1
ATOM 1538 C C . SER A 1 196 ? 8.571 14.539 19.564 1.00 57.84 196 SER A C 1
ATOM 1540 O O . SER A 1 196 ? 8.196 15.239 20.509 1.00 57.84 196 SER A O 1
ATOM 1542 N N . ARG A 1 197 ? 8.925 13.254 19.733 1.00 61.16 197 ARG A N 1
ATOM 1543 C CA . ARG A 1 197 ? 8.847 12.548 21.027 1.00 61.16 197 ARG A CA 1
ATOM 1544 C C . ARG A 1 197 ? 9.749 13.168 22.091 1.00 61.16 197 ARG A C 1
ATOM 1546 O O . ARG A 1 197 ? 9.313 13.358 23.226 1.00 61.16 197 ARG A O 1
ATOM 1553 N N . TRP A 1 198 ? 10.976 13.542 21.731 1.00 60.78 198 TRP A N 1
ATOM 1554 C CA . TRP A 1 198 ? 11.905 14.198 22.651 1.00 60.78 198 TRP A CA 1
ATOM 1555 C C . TRP A 1 198 ? 11.382 15.560 23.129 1.00 60.78 198 TRP A C 1
ATOM 1557 O O . TRP A 1 198 ? 11.430 15.855 24.325 1.00 60.78 198 TRP A O 1
ATOM 1567 N N . ARG A 1 199 ? 10.809 16.374 22.230 1.00 69.81 199 ARG A N 1
ATOM 1568 C CA . ARG A 1 199 ? 10.205 17.674 22.579 1.00 69.81 199 ARG A CA 1
ATOM 1569 C C . ARG A 1 199 ? 9.002 17.507 23.510 1.00 69.81 199 ARG A C 1
ATOM 1571 O O . ARG A 1 199 ? 8.895 18.243 24.490 1.00 69.81 199 ARG A O 1
ATOM 1578 N N . MET A 1 200 ? 8.147 16.517 23.256 1.00 64.75 200 MET A N 1
ATOM 1579 C CA . MET A 1 200 ? 6.981 16.221 24.095 1.00 64.75 200 MET A CA 1
ATOM 1580 C C . MET A 1 200 ? 7.394 15.739 25.495 1.00 64.75 200 MET A C 1
ATOM 1582 O O . MET A 1 200 ? 6.940 16.288 26.499 1.00 64.75 200 MET A O 1
ATOM 1586 N N . ALA A 1 201 ? 8.334 14.791 25.574 1.00 64.56 201 ALA A N 1
ATOM 1587 C CA . ALA A 1 201 ? 8.866 14.281 26.838 1.00 64.56 201 ALA A CA 1
ATOM 1588 C C . ALA A 1 201 ? 9.569 15.374 27.659 1.00 64.56 201 ALA A C 1
ATOM 1590 O O . ALA A 1 201 ? 9.447 15.412 28.887 1.00 64.56 201 ALA A O 1
ATOM 1591 N N . ARG A 1 202 ? 10.280 16.291 26.988 1.00 75.12 202 ARG A N 1
ATOM 1592 C CA . ARG A 1 202 ? 10.912 17.456 27.619 1.00 75.12 202 ARG A CA 1
ATOM 1593 C C . ARG A 1 202 ? 9.867 18.422 28.178 1.00 75.12 202 ARG A C 1
ATOM 1595 O O . ARG A 1 202 ? 9.990 18.811 29.337 1.00 75.12 202 ARG A O 1
ATOM 1602 N N . SER A 1 203 ? 8.832 18.740 27.397 1.00 72.56 203 SER A N 1
ATOM 1603 C CA . SER A 1 203 ? 7.735 19.631 27.803 1.00 72.56 203 SER A CA 1
ATOM 1604 C C . SER A 1 203 ? 6.957 19.085 29.009 1.00 72.56 203 SER A C 1
ATOM 1606 O O . SER A 1 203 ? 6.721 19.799 29.989 1.00 72.56 203 SER A O 1
ATOM 1608 N N . TYR A 1 204 ? 6.664 17.780 29.005 1.00 66.12 204 TYR A N 1
ATOM 1609 C CA . TYR A 1 204 ? 6.019 17.096 30.126 1.00 66.12 204 TYR A CA 1
ATOM 1610 C C . TYR A 1 204 ? 6.871 17.162 31.404 1.00 66.12 204 TYR A C 1
ATOM 1612 O O . TYR A 1 204 ? 6.380 17.522 32.478 1.00 66.12 204 TYR A O 1
ATOM 1620 N N . ARG A 1 205 ? 8.186 16.905 31.295 1.00 71.94 205 ARG A N 1
ATOM 1621 C CA . ARG A 1 205 ? 9.126 17.005 32.428 1.00 71.94 205 ARG A CA 1
ATOM 1622 C C . ARG A 1 205 ? 9.193 18.422 33.006 1.00 71.94 205 ARG A C 1
ATOM 1624 O O . ARG A 1 205 ? 9.239 18.578 34.227 1.00 71.94 205 ARG A O 1
ATOM 1631 N N . THR A 1 206 ? 9.183 19.452 32.159 1.00 71.50 206 THR A N 1
ATOM 1632 C CA . THR A 1 206 ? 9.203 20.853 32.606 1.00 71.50 206 THR A CA 1
ATOM 1633 C C . THR A 1 206 ? 7.895 21.279 33.273 1.00 71.50 206 THR A C 1
ATOM 1635 O O . THR A 1 206 ? 7.942 21.961 34.298 1.00 71.50 206 THR A O 1
ATOM 1638 N N . HIS A 1 207 ? 6.741 20.831 32.764 1.00 66.88 207 HIS A N 1
ATOM 1639 C CA . HIS A 1 207 ? 5.441 21.090 33.391 1.00 66.88 207 HIS A CA 1
ATOM 1640 C C . HIS A 1 207 ? 5.321 20.418 34.763 1.00 66.88 207 HIS A C 1
ATOM 1642 O O . HIS A 1 207 ? 4.942 21.081 35.730 1.00 66.88 207 HIS A O 1
ATOM 1648 N N . ARG A 1 208 ? 5.732 19.147 34.887 1.00 71.50 208 ARG A N 1
ATOM 1649 C CA . ARG A 1 208 ? 5.711 18.413 36.164 1.00 71.50 208 ARG A CA 1
ATOM 1650 C C . ARG A 1 208 ? 6.602 19.071 37.222 1.00 71.50 208 ARG A C 1
ATOM 1652 O O . ARG A 1 208 ? 6.180 19.230 38.363 1.00 71.50 208 ARG A O 1
ATOM 1659 N N . ARG A 1 209 ? 7.805 19.525 36.841 1.00 68.62 209 ARG A N 1
ATOM 1660 C CA . ARG A 1 209 ? 8.700 20.272 37.746 1.00 68.62 209 ARG A CA 1
ATOM 1661 C C . ARG A 1 209 ? 8.102 21.608 38.194 1.00 68.62 209 ARG A C 1
ATOM 1663 O O . ARG A 1 209 ? 8.225 21.951 39.363 1.00 68.62 209 ARG A O 1
ATOM 1670 N N . ARG A 1 210 ? 7.442 22.360 37.302 1.00 67.38 210 ARG A N 1
ATOM 1671 C CA . ARG A 1 210 ? 6.772 23.627 37.661 1.00 67.38 210 ARG A CA 1
ATOM 1672 C C . ARG A 1 210 ? 5.560 23.416 38.570 1.00 67.38 210 ARG A C 1
ATOM 1674 O O . ARG A 1 210 ? 5.381 24.194 39.499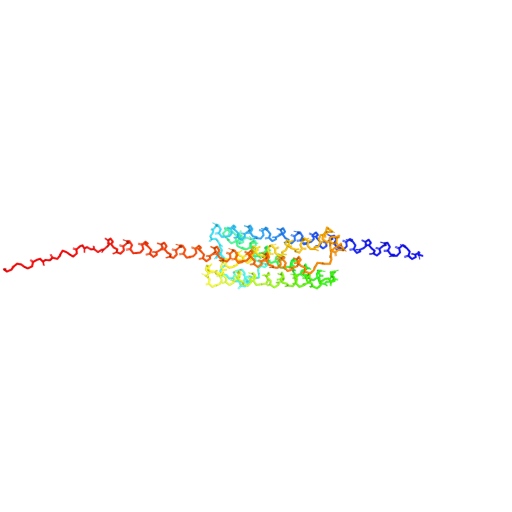 1.00 67.38 210 ARG A O 1
ATOM 1681 N N . SER A 1 211 ? 4.763 22.379 38.325 1.00 62.78 211 SER A N 1
ATOM 1682 C CA . SER A 1 211 ? 3.616 22.012 39.167 1.00 62.78 211 SER A CA 1
ATOM 1683 C C . SER A 1 211 ? 4.062 21.589 40.573 1.00 62.78 211 SER A C 1
ATOM 1685 O O . SER A 1 211 ? 3.584 22.159 41.548 1.00 62.78 211 SER A O 1
ATOM 1687 N N . SER A 1 212 ? 5.072 20.718 40.679 1.00 61.47 212 SER A N 1
ATOM 1688 C CA . SER A 1 212 ? 5.651 20.284 41.962 1.00 61.47 212 SER A CA 1
ATOM 1689 C C . SER A 1 212 ? 6.265 21.427 42.784 1.00 61.47 212 SER A C 1
ATOM 1691 O O . SER A 1 212 ? 6.263 21.369 44.009 1.00 61.47 212 SER A O 1
ATOM 1693 N N . ARG A 1 213 ? 6.779 22.478 42.130 1.00 59.06 213 ARG A N 1
ATOM 1694 C CA . ARG A 1 213 ? 7.359 23.650 42.808 1.00 59.06 213 ARG A CA 1
ATOM 1695 C C . ARG A 1 213 ? 6.303 24.633 43.325 1.00 59.06 213 ARG A C 1
ATOM 1697 O O . ARG A 1 213 ? 6.608 25.404 44.223 1.00 59.06 213 ARG A O 1
ATOM 1704 N N . LYS A 1 214 ? 5.088 24.620 42.760 1.00 58.88 214 LYS A N 1
ATOM 1705 C CA . LYS A 1 214 ? 3.954 25.453 43.203 1.00 58.88 214 LYS A CA 1
ATOM 1706 C C . LYS A 1 214 ? 3.132 24.804 44.324 1.00 58.88 214 LYS A C 1
ATOM 1708 O O . LYS A 1 214 ? 2.426 25.513 45.024 1.00 58.88 214 LYS A O 1
ATOM 1713 N N . SER A 1 215 ? 3.226 23.485 44.499 1.00 54.59 215 SER A N 1
ATOM 1714 C CA . SER A 1 215 ? 2.479 22.717 45.505 1.00 54.59 215 SER A CA 1
ATOM 1715 C C . SER A 1 215 ? 3.244 22.478 46.815 1.00 54.59 215 SER A C 1
ATOM 1717 O O . SER A 1 215 ? 2.818 21.651 47.611 1.00 54.59 215 SER A O 1
ATOM 1719 N N . MET A 1 216 ? 4.382 23.143 47.033 1.00 54.34 216 MET A N 1
ATOM 1720 C CA . MET A 1 216 ? 5.113 23.115 48.305 1.00 54.34 216 MET A CA 1
ATOM 1721 C C . MET A 1 216 ? 4.723 24.363 49.111 1.00 54.34 216 MET A C 1
ATOM 1723 O O . MET A 1 216 ? 5.163 25.456 48.744 1.00 54.34 216 MET A O 1
ATOM 1727 N N . PRO A 1 217 ? 3.900 24.248 50.172 1.00 50.56 217 PRO A N 1
ATOM 1728 C CA . PRO A 1 217 ? 3.683 25.347 51.104 1.00 50.56 217 PRO A CA 1
ATOM 1729 C C . PRO A 1 217 ? 5.031 25.733 51.715 1.00 50.56 217 PRO A C 1
ATOM 1731 O O . PRO A 1 217 ? 5.826 24.861 52.074 1.00 50.56 217 PRO A O 1
ATOM 1734 N N . GLY A 1 218 ? 5.316 27.032 51.785 1.00 55.09 218 GLY A N 1
ATOM 1735 C CA . GLY A 1 218 ? 6.568 27.542 52.328 1.00 55.09 218 GLY A CA 1
ATOM 1736 C C . GLY A 1 218 ? 6.789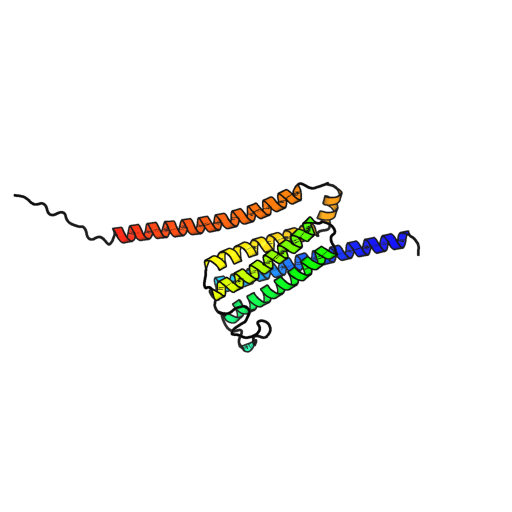 27.033 53.749 1.00 55.09 218 GLY A C 1
ATOM 1737 O O . GLY A 1 218 ? 6.078 27.425 54.667 1.00 55.09 218 GLY A O 1
ATOM 1738 N N . VAL A 1 219 ? 7.794 26.176 53.931 1.00 52.28 219 VAL A N 1
ATOM 1739 C CA . VAL A 1 219 ? 8.325 25.841 55.253 1.00 52.28 219 VAL A CA 1
ATOM 1740 C C . VAL A 1 219 ? 9.004 27.103 55.781 1.00 52.28 219 VAL A C 1
ATOM 1742 O O . VAL A 1 219 ? 10.154 27.403 55.455 1.00 52.28 219 VAL A O 1
ATOM 1745 N N . THR A 1 220 ? 8.262 27.893 56.551 1.00 49.34 220 THR A N 1
ATOM 1746 C CA . THR A 1 220 ? 8.793 29.008 57.333 1.00 49.34 220 THR A CA 1
ATOM 1747 C C . THR A 1 220 ? 9.776 28.448 58.358 1.00 49.34 220 THR A C 1
ATOM 1749 O O . THR A 1 220 ? 9.382 27.768 59.304 1.00 49.34 220 THR A O 1
ATOM 1752 N N . ARG A 1 221 ? 11.075 28.708 58.159 1.00 49.00 221 ARG A N 1
ATOM 1753 C CA . ARG A 1 221 ? 12.135 28.417 59.135 1.00 49.00 221 ARG A CA 1
ATOM 1754 C C . ARG A 1 221 ? 11.881 29.222 60.413 1.00 49.00 221 ARG A C 1
ATOM 1756 O O . ARG A 1 221 ? 12.094 30.433 60.427 1.00 49.00 221 ARG A O 1
ATOM 1763 N N . GLY A 1 222 ? 11.449 28.544 61.474 1.00 43.38 222 GLY A N 1
ATOM 1764 C CA . GLY A 1 222 ? 11.389 29.096 62.825 1.00 43.38 222 GLY A CA 1
ATOM 1765 C C . GLY A 1 222 ? 12.792 29.417 63.343 1.00 43.38 222 GLY A C 1
ATOM 1766 O O . GLY A 1 222 ? 13.669 28.556 63.378 1.00 43.38 222 GLY A O 1
ATOM 1767 N N . ARG A 1 223 ? 13.003 30.682 63.710 1.00 50.44 223 ARG A N 1
ATOM 1768 C CA . ARG A 1 223 ? 14.177 31.194 64.425 1.00 50.44 223 ARG A CA 1
ATOM 1769 C C . ARG A 1 223 ? 13.998 30.857 65.908 1.00 50.44 223 ARG A C 1
ATOM 1771 O O . ARG A 1 223 ? 13.103 31.417 66.531 1.00 50.44 223 ARG A O 1
ATOM 1778 N N . TYR A 1 224 ? 14.843 30.001 66.476 1.00 47.66 224 TYR A N 1
ATOM 1779 C CA . TYR A 1 224 ? 14.994 29.926 67.930 1.00 47.66 224 TYR A CA 1
ATOM 1780 C C . TYR A 1 224 ? 15.914 31.070 68.374 1.00 47.66 224 TYR A C 1
ATOM 1782 O O . TYR A 1 224 ? 17.074 31.131 67.969 1.00 47.66 224 TYR A O 1
ATOM 1790 N N . ARG A 1 225 ? 15.359 32.015 69.141 1.00 46.72 225 ARG A N 1
ATOM 1791 C CA . ARG A 1 225 ? 16.106 32.958 69.979 1.00 46.72 225 ARG A CA 1
ATOM 1792 C C . ARG A 1 225 ? 16.063 32.415 71.407 1.00 46.72 225 ARG A C 1
ATOM 1794 O O . ARG A 1 225 ? 14.970 32.181 71.916 1.00 46.72 225 ARG A O 1
ATOM 1801 N N . THR A 1 226 ? 17.235 32.235 71.999 1.00 63.59 226 THR A N 1
ATOM 1802 C CA . THR A 1 226 ? 17.474 32.251 73.448 1.00 63.59 226 THR A CA 1
ATOM 1803 C C . THR A 1 226 ? 18.231 33.523 73.766 1.00 63.59 226 THR A C 1
ATOM 1805 O O . THR A 1 226 ? 19.103 33.864 72.929 1.00 63.59 226 THR A O 1
#

Secondary structure (DSSP, 8-state):
--HHHHHHHHHHHHHHHHHHHHHHHHHHHHHHHHHHHHHHHHHHTT-TTSS--SSSBTTB-GGG--GGG--THHHHHHHHHHHHHHHHHHHHHHHHHHHHH---HHHHHHHHHHHHHHHHHHHHHHHHHHS--HHHHHHHHHHHHHHHHHHHHHHHHTSHHHHHHHHH---SHHHHHHHHHHHHHHHHHHHHHHHHHHHHHHHHHHHHHHHHHHSS----------

Radius of gyration: 26.2 Å; chains: 1; bounding box: 52×47×118 Å